Protein AF-A0A8H7W0C5-F1 (afdb_monomer)

Structure (mmCIF, N/CA/C/O backbone):
data_AF-A0A8H7W0C5-F1
#
_entry.id   AF-A0A8H7W0C5-F1
#
loop_
_atom_site.group_PDB
_atom_site.id
_atom_site.type_symbol
_atom_site.label_atom_id
_atom_site.label_alt_id
_atom_site.label_comp_id
_atom_site.label_asym_id
_atom_site.label_entity_id
_atom_site.label_seq_id
_atom_site.pdbx_PDB_ins_code
_atom_site.Cartn_x
_atom_site.Cartn_y
_atom_site.Cartn_z
_atom_site.occupancy
_atom_site.B_iso_or_equiv
_atom_site.auth_seq_id
_atom_site.auth_comp_id
_atom_site.auth_asym_id
_atom_site.auth_atom_id
_atom_site.pdbx_PDB_model_num
ATOM 1 N N . MET A 1 1 ? 18.691 0.500 -20.226 1.00 61.62 1 MET A N 1
ATOM 2 C CA . MET A 1 1 ? 17.904 1.745 -20.369 1.00 61.62 1 MET A CA 1
ATOM 3 C C . MET A 1 1 ? 17.325 1.795 -21.778 1.00 61.62 1 MET A C 1
ATOM 5 O O . MET A 1 1 ? 18.090 1.548 -22.699 1.00 61.62 1 MET A O 1
ATOM 9 N N . ILE A 1 2 ? 16.021 2.053 -21.942 1.00 72.88 2 ILE A N 1
ATOM 10 C CA . ILE A 1 2 ? 15.297 1.905 -23.223 1.00 72.88 2 ILE A CA 1
ATOM 11 C C . ILE A 1 2 ? 15.039 3.255 -23.917 1.00 72.88 2 ILE A C 1
ATOM 13 O O . ILE A 1 2 ? 14.720 4.251 -23.264 1.00 72.88 2 ILE A O 1
ATOM 17 N N . SER A 1 3 ? 15.193 3.287 -25.238 1.00 87.06 3 SER A N 1
ATOM 18 C CA . SER A 1 3 ? 14.828 4.399 -26.125 1.00 87.06 3 SER A CA 1
ATOM 19 C C . SER A 1 3 ? 13.311 4.619 -26.173 1.00 87.06 3 SER A C 1
ATOM 21 O O . SER A 1 3 ? 12.527 3.775 -25.731 1.00 87.06 3 SER A O 1
ATOM 23 N N . LYS A 1 4 ? 12.872 5.756 -26.727 1.00 88.50 4 LYS A N 1
ATOM 24 C CA . LYS A 1 4 ? 11.441 6.044 -26.924 1.00 88.50 4 LYS A CA 1
ATOM 25 C C . LYS A 1 4 ? 10.789 4.993 -27.824 1.00 88.50 4 LYS A C 1
ATOM 27 O O . LYS A 1 4 ? 9.665 4.563 -27.580 1.00 88.50 4 LYS A O 1
ATOM 32 N N . GLU A 1 5 ? 11.521 4.564 -28.840 1.00 92.62 5 GLU A N 1
ATOM 33 C CA . GLU A 1 5 ? 11.140 3.543 -29.800 1.00 92.62 5 GLU A CA 1
ATOM 34 C C . GLU A 1 5 ? 10.997 2.177 -29.115 1.00 92.62 5 GLU A C 1
ATOM 36 O O . GLU A 1 5 ? 9.976 1.510 -29.283 1.00 92.62 5 GLU A O 1
ATOM 41 N N . GLU A 1 6 ? 11.957 1.781 -28.276 1.00 86.25 6 GLU A N 1
ATOM 42 C CA . GLU A 1 6 ? 11.876 0.538 -27.494 1.00 86.25 6 GLU A CA 1
ATOM 43 C C . GLU A 1 6 ? 10.728 0.580 -26.481 1.00 86.25 6 GLU A C 1
ATOM 45 O O . GLU A 1 6 ? 9.955 -0.374 -26.390 1.00 86.25 6 GLU A O 1
ATOM 50 N N . ALA A 1 7 ? 10.553 1.705 -25.779 1.00 85.25 7 ALA A N 1
ATOM 51 C CA . ALA A 1 7 ? 9.430 1.923 -24.870 1.00 85.25 7 ALA A CA 1
ATOM 52 C C . ALA A 1 7 ? 8.082 1.818 -25.596 1.00 85.25 7 ALA A C 1
ATOM 54 O O . ALA A 1 7 ? 7.141 1.229 -25.063 1.00 85.25 7 ALA A O 1
ATOM 55 N N . SER A 1 8 ? 7.999 2.313 -26.836 1.00 90.50 8 SER A N 1
ATOM 56 C CA . SER A 1 8 ? 6.796 2.189 -27.661 1.00 90.50 8 SER A CA 1
ATOM 57 C C . SER A 1 8 ? 6.463 0.737 -27.997 1.00 90.50 8 SER A C 1
ATOM 59 O O . SER A 1 8 ? 5.306 0.333 -27.889 1.00 90.50 8 SER A O 1
ATOM 61 N N . CYS A 1 9 ? 7.464 -0.077 -28.340 1.00 84.56 9 CYS A N 1
ATOM 62 C CA . CYS A 1 9 ? 7.257 -1.492 -28.626 1.00 84.56 9 CYS A CA 1
ATOM 63 C C . CYS A 1 9 ? 6.890 -2.279 -27.363 1.00 84.56 9 CYS A C 1
ATOM 65 O O . CYS A 1 9 ? 5.979 -3.103 -27.412 1.00 84.56 9 CYS A O 1
ATOM 67 N N . ILE A 1 10 ? 7.526 -1.984 -26.225 1.00 82.75 10 ILE A N 1
ATOM 68 C CA . ILE A 1 10 ? 7.205 -2.596 -24.927 1.00 82.75 10 ILE A CA 1
ATOM 69 C C . ILE A 1 10 ? 5.757 -2.295 -24.527 1.00 82.75 10 ILE A C 1
ATOM 71 O O . ILE A 1 10 ? 5.029 -3.214 -24.151 1.00 82.75 10 ILE A O 1
ATOM 75 N N . PHE A 1 11 ? 5.317 -1.041 -24.673 1.00 79.56 11 PHE A N 1
ATOM 76 C CA . PHE A 1 11 ? 3.961 -0.607 -24.328 1.00 79.56 11 PHE A CA 1
ATOM 77 C C . PHE A 1 11 ? 2.871 -1.387 -25.084 1.00 79.56 11 PHE A C 1
ATOM 79 O O . PHE A 1 11 ? 1.861 -1.759 -24.493 1.00 79.56 11 PHE A O 1
ATOM 86 N N . TYR A 1 12 ? 3.091 -1.701 -26.365 1.00 82.94 12 TYR A N 1
ATOM 87 C CA . TYR A 1 12 ? 2.167 -2.512 -27.174 1.00 82.94 12 TYR A CA 1
ATOM 88 C C . TYR A 1 12 ? 2.502 -4.011 -27.202 1.00 82.94 12 TYR A C 1
ATOM 90 O O . TYR A 1 12 ? 1.922 -4.753 -28.000 1.00 82.94 12 TYR A O 1
ATOM 98 N N . CYS A 1 13 ? 3.443 -4.462 -26.367 1.00 82.56 13 CYS A N 1
ATOM 99 C CA . CYS A 1 13 ? 3.934 -5.842 -26.323 1.00 82.56 13 CYS A CA 1
ATOM 100 C C . CYS A 1 13 ? 4.352 -6.381 -27.706 1.00 82.56 13 CYS A C 1
ATOM 102 O O . CYS A 1 13 ? 4.032 -7.510 -28.083 1.00 82.56 13 CYS A O 1
ATOM 104 N N . LYS A 1 14 ? 5.049 -5.552 -28.489 1.00 82.69 14 LYS A N 1
ATOM 105 C CA . LYS A 1 14 ? 5.599 -5.897 -29.803 1.00 82.69 14 LYS A CA 1
ATOM 106 C C . LYS A 1 14 ? 7.102 -6.126 -29.711 1.00 82.69 14 LYS A C 1
ATOM 108 O O . LYS A 1 14 ? 7.802 -5.482 -28.938 1.00 82.69 14 LYS A O 1
ATOM 113 N N . GLU A 1 15 ? 7.600 -7.023 -30.554 1.00 89.19 15 GLU A N 1
ATOM 114 C CA . GLU A 1 15 ? 9.037 -7.199 -30.753 1.00 89.19 15 GLU A CA 1
ATOM 115 C C . GLU A 1 15 ? 9.648 -5.921 -31.345 1.00 89.19 15 GLU A C 1
ATOM 117 O O . GLU A 1 15 ? 9.042 -5.289 -32.219 1.00 89.19 15 GLU A O 1
ATOM 122 N N . PHE A 1 16 ? 10.845 -5.548 -30.889 1.00 92.94 16 PHE A N 1
ATOM 123 C CA . PHE A 1 16 ? 11.536 -4.350 -31.357 1.00 92.94 16 PHE A CA 1
ATOM 124 C C . PHE A 1 16 ? 12.051 -4.535 -32.793 1.00 92.94 16 PHE A C 1
ATOM 126 O O . PHE A 1 16 ? 13.132 -5.069 -33.032 1.00 92.94 16 PHE A O 1
ATOM 133 N N . LYS A 1 17 ? 11.228 -4.111 -33.755 1.00 96.00 17 LYS A N 1
ATOM 134 C CA . LYS A 1 17 ? 11.485 -4.121 -35.202 1.00 96.00 17 LYS A CA 1
ATOM 135 C C . LYS A 1 17 ? 11.019 -2.801 -35.798 1.00 96.00 17 LYS A C 1
ATOM 137 O O . LYS A 1 17 ? 10.022 -2.249 -35.344 1.00 96.00 17 LYS A O 1
ATOM 142 N N . GLU A 1 18 ? 11.690 -2.322 -36.839 1.00 95.06 18 GLU A N 1
ATOM 143 C CA . GLU A 1 18 ? 11.426 -1.008 -37.448 1.00 95.06 18 GLU A CA 1
ATOM 144 C C . GLU A 1 18 ? 9.953 -0.825 -37.878 1.00 95.06 18 GLU A C 1
ATOM 146 O O . GLU A 1 18 ? 9.336 0.210 -37.616 1.00 95.06 18 GLU A O 1
ATOM 151 N N . GLU A 1 19 ? 9.344 -1.875 -38.437 1.00 93.81 19 GLU A N 1
ATOM 152 C CA . GLU A 1 19 ? 7.918 -1.924 -38.798 1.00 93.81 19 GLU A CA 1
ATOM 153 C C . GLU A 1 19 ? 6.975 -1.766 -37.588 1.00 93.81 19 GLU A C 1
ATOM 155 O O . GLU A 1 19 ? 5.966 -1.050 -37.648 1.00 93.81 19 GLU A O 1
ATOM 160 N N . ASN A 1 20 ? 7.335 -2.383 -36.459 1.00 92.12 20 ASN A N 1
ATOM 161 C CA . ASN A 1 20 ? 6.578 -2.311 -35.217 1.00 92.12 20 ASN A CA 1
ATOM 162 C C . ASN A 1 20 ? 6.764 -0.951 -34.552 1.00 92.12 20 ASN A C 1
ATOM 164 O O . ASN A 1 20 ? 5.774 -0.374 -34.114 1.00 92.12 20 ASN A O 1
ATOM 168 N N . VAL A 1 21 ? 7.987 -0.412 -34.524 1.00 95.75 21 VAL A N 1
ATOM 169 C CA . VAL A 1 21 ? 8.294 0.917 -33.971 1.00 95.75 21 VAL A CA 1
ATOM 170 C C . VAL A 1 21 ? 7.444 1.977 -34.659 1.00 95.75 21 VAL A C 1
ATOM 172 O O . VAL A 1 21 ? 6.770 2.753 -33.986 1.00 95.75 21 VAL A O 1
ATOM 175 N N . LYS A 1 22 ? 7.397 1.974 -35.997 1.00 96.31 22 LYS A N 1
ATOM 176 C CA . LYS A 1 22 ? 6.601 2.940 -36.763 1.00 96.31 22 LYS A CA 1
ATOM 177 C C . LYS A 1 22 ? 5.117 2.882 -36.391 1.00 96.31 22 LYS A C 1
ATOM 179 O O . LYS A 1 22 ? 4.512 3.920 -36.132 1.00 96.31 22 LYS A O 1
ATOM 184 N N . THR A 1 23 ? 4.558 1.675 -36.314 1.00 95.44 23 THR A N 1
ATOM 185 C CA . THR A 1 23 ? 3.150 1.453 -35.947 1.00 95.44 23 THR A CA 1
ATOM 186 C C . THR A 1 23 ? 2.871 1.867 -34.497 1.00 95.44 23 THR A C 1
ATOM 188 O O . THR A 1 23 ? 1.909 2.582 -34.225 1.00 95.44 23 THR A O 1
ATOM 191 N N . CYS A 1 24 ? 3.733 1.468 -33.559 1.00 91.81 24 CYS A N 1
ATOM 192 C CA . CYS A 1 24 ? 3.607 1.787 -32.137 1.00 91.81 24 CYS A CA 1
ATOM 193 C C . CYS A 1 24 ? 3.662 3.303 -31.907 1.00 91.81 24 CYS A C 1
ATOM 195 O O . CYS A 1 24 ? 2.793 3.861 -31.238 1.00 91.81 24 CYS A O 1
ATOM 197 N N . MET A 1 25 ? 4.631 3.982 -32.521 1.00 94.38 25 MET A N 1
ATOM 198 C CA . MET A 1 25 ? 4.817 5.429 -32.408 1.00 94.38 25 MET A CA 1
ATOM 199 C C . MET A 1 25 ? 3.654 6.225 -33.007 1.00 94.38 25 MET A C 1
ATOM 201 O O . MET A 1 25 ? 3.233 7.215 -32.410 1.00 94.38 25 MET A O 1
ATOM 205 N N . GLN A 1 26 ? 3.091 5.784 -34.137 1.00 94.25 26 GLN A N 1
ATOM 206 C CA . GLN A 1 26 ? 1.875 6.384 -34.700 1.00 94.25 26 GLN A CA 1
ATOM 207 C C . GLN A 1 26 ? 0.685 6.254 -33.742 1.00 94.25 26 GLN A C 1
ATOM 209 O O . GLN A 1 26 ? -0.022 7.231 -33.508 1.00 94.25 26 GLN A O 1
ATOM 214 N N . ASN A 1 27 ? 0.497 5.085 -33.126 1.00 88.31 27 ASN A N 1
ATOM 215 C CA . ASN A 1 27 ? -0.597 4.872 -32.177 1.00 88.31 27 ASN A CA 1
ATOM 216 C C . ASN A 1 27 ? -0.460 5.740 -30.914 1.00 88.31 27 ASN A C 1
ATOM 218 O O . ASN A 1 27 ? -1.462 6.231 -30.398 1.00 88.31 27 ASN A O 1
ATOM 222 N N . ILE A 1 28 ? 0.768 5.970 -30.437 1.00 89.75 28 ILE A N 1
ATOM 223 C CA . ILE A 1 28 ? 1.037 6.897 -29.323 1.00 89.75 28 ILE A CA 1
ATOM 224 C C . ILE A 1 28 ? 0.714 8.338 -29.717 1.00 89.75 28 ILE A C 1
ATOM 226 O O . ILE A 1 28 ? 0.066 9.040 -28.954 1.00 89.75 28 ILE A O 1
ATOM 230 N N . GLN A 1 29 ? 1.095 8.779 -30.919 1.00 88.19 29 GLN A N 1
ATOM 231 C CA . GLN A 1 29 ? 0.761 10.128 -31.400 1.00 88.19 29 GLN A CA 1
ATOM 232 C C . GLN A 1 29 ? -0.751 10.360 -31.530 1.00 88.19 29 GLN A C 1
ATOM 234 O O . GLN A 1 29 ? -1.218 11.475 -31.316 1.00 88.19 29 GLN A O 1
ATOM 239 N N . LEU A 1 30 ? -1.512 9.315 -31.869 1.00 90.56 30 LEU A N 1
ATOM 240 C CA . LEU A 1 30 ? -2.976 9.353 -31.940 1.00 90.56 30 LEU A CA 1
ATOM 241 C C . LEU A 1 30 ? -3.657 9.275 -30.563 1.00 90.56 30 LEU A C 1
ATOM 243 O O . LEU A 1 30 ? -4.868 9.470 -30.480 1.00 90.56 30 LEU A O 1
ATOM 247 N N . SER A 1 31 ? -2.897 9.010 -29.499 1.00 80.19 31 SER A N 1
ATOM 248 C CA . SER A 1 31 ? -3.393 8.841 -28.132 1.00 80.19 31 SER A CA 1
ATOM 249 C C . SER A 1 31 ? -2.807 9.936 -27.231 1.00 80.19 31 SER A C 1
ATOM 251 O O . SER A 1 31 ? -1.844 9.675 -26.512 1.00 80.19 31 SER A O 1
ATOM 253 N N . PRO A 1 32 ? -3.356 11.168 -27.248 1.00 79.31 32 PRO A N 1
ATOM 254 C CA . PRO A 1 32 ? -2.785 12.310 -26.522 1.00 79.31 32 PRO A CA 1
ATOM 255 C C . PRO A 1 32 ? -2.746 12.121 -24.997 1.00 79.31 32 PRO A C 1
ATOM 257 O O . PRO A 1 32 ? -1.999 12.819 -24.318 1.00 79.31 32 PRO A O 1
ATOM 260 N N . ASP A 1 33 ? -3.513 11.163 -24.473 1.00 78.00 33 ASP A N 1
ATOM 261 C CA . ASP A 1 33 ? -3.561 10.814 -23.050 1.00 78.00 33 ASP A CA 1
ATOM 262 C C . ASP A 1 33 ? -2.471 9.803 -22.635 1.00 78.00 33 ASP A C 1
ATOM 264 O O . ASP A 1 33 ? -2.358 9.457 -21.458 1.00 78.00 33 ASP A O 1
ATOM 268 N N . VAL A 1 34 ? -1.677 9.297 -23.587 1.00 60.91 34 VAL A N 1
ATOM 269 C CA . VAL A 1 34 ? -0.599 8.328 -23.346 1.00 60.91 34 VAL A CA 1
ATOM 270 C C . VAL A 1 34 ? 0.746 9.048 -23.368 1.00 60.91 34 VAL A C 1
ATOM 272 O O . VAL A 1 34 ? 1.244 9.421 -24.429 1.00 60.91 34 VAL A O 1
ATOM 275 N N . ASP A 1 35 ? 1.368 9.185 -22.197 1.00 77.31 35 ASP A N 1
ATOM 276 C CA . ASP A 1 35 ? 2.758 9.628 -22.076 1.00 77.31 35 ASP A CA 1
ATOM 277 C C . ASP A 1 35 ? 3.664 8.422 -21.806 1.00 77.31 35 ASP A C 1
ATOM 279 O O . ASP A 1 35 ? 3.436 7.641 -20.877 1.00 77.31 35 ASP A O 1
ATOM 283 N N . LEU A 1 36 ? 4.682 8.238 -22.646 1.00 76.69 36 LEU A N 1
ATOM 284 C CA . LEU A 1 36 ? 5.667 7.182 -22.449 1.00 76.69 36 LEU A CA 1
ATOM 285 C C . LEU A 1 36 ? 6.810 7.711 -21.590 1.00 76.69 36 LEU A C 1
ATOM 287 O O . LEU A 1 36 ? 7.474 8.677 -21.955 1.00 76.69 36 LEU A O 1
ATOM 291 N N . CYS A 1 37 ? 7.126 7.015 -20.503 1.00 59.41 37 CYS A N 1
ATOM 292 C CA . CYS A 1 37 ? 8.334 7.291 -19.737 1.00 59.41 37 CYS A CA 1
ATOM 293 C C . CYS A 1 37 ? 9.561 6.684 -20.441 1.00 59.41 37 CYS A C 1
ATOM 295 O O . CYS A 1 37 ? 9.816 5.485 -20.360 1.00 59.41 37 CYS A O 1
ATOM 297 N N . TYR A 1 38 ? 10.333 7.529 -21.120 1.00 74.56 38 TYR A N 1
ATOM 298 C CA . TYR A 1 38 ? 11.674 7.255 -21.653 1.00 74.56 38 TYR A CA 1
ATOM 299 C C . TYR A 1 38 ? 12.607 8.378 -21.171 1.00 74.56 38 TYR A C 1
ATOM 301 O O . TYR A 1 38 ? 12.146 9.497 -20.936 1.00 74.56 38 TYR A O 1
ATOM 309 N N . LYS A 1 39 ? 13.911 8.130 -20.960 1.00 65.62 39 LYS A N 1
ATOM 310 C CA . LYS A 1 39 ? 14.777 9.196 -20.412 1.00 65.62 39 LYS A CA 1
ATOM 311 C C . LYS A 1 39 ? 14.937 10.343 -21.418 1.00 65.62 39 LYS A C 1
ATOM 313 O O . LYS A 1 39 ? 15.497 10.161 -22.494 1.00 65.62 39 LYS A O 1
ATOM 318 N N . LEU A 1 40 ? 14.532 11.546 -21.011 1.00 46.88 40 LEU A N 1
ATOM 319 C CA . LEU A 1 40 ? 15.067 12.812 -21.512 1.00 46.88 40 LEU A CA 1
ATOM 320 C C . LEU A 1 40 ? 16.192 13.233 -20.560 1.00 46.88 40 LEU A C 1
ATOM 322 O O . LEU A 1 40 ? 15.964 13.402 -19.364 1.00 46.88 40 LEU A O 1
ATOM 326 N N . TYR A 1 41 ? 17.414 13.342 -21.079 1.00 37.19 41 TYR A N 1
ATOM 327 C CA . TYR A 1 41 ? 18.612 13.671 -20.301 1.00 37.19 41 TYR A CA 1
ATOM 328 C C . TYR A 1 41 ? 18.413 14.903 -19.396 1.00 37.19 41 TYR A C 1
ATOM 330 O O . TYR A 1 41 ? 18.046 15.977 -19.874 1.00 37.19 41 TYR A O 1
ATOM 338 N N . LYS A 1 42 ? 18.765 14.780 -18.107 1.00 36.25 42 LYS A N 1
ATOM 339 C CA . LYS A 1 42 ? 19.100 15.917 -17.234 1.00 36.25 42 LYS A CA 1
ATOM 340 C C . LYS A 1 42 ? 20.475 15.710 -16.577 1.00 36.25 42 LYS A C 1
ATOM 342 O O . LYS A 1 42 ? 20.730 14.671 -15.986 1.00 36.25 42 LYS A O 1
ATOM 347 N N . SER A 1 43 ? 21.318 16.729 -16.788 1.00 41.50 43 SER A N 1
ATOM 348 C CA . SER A 1 43 ? 22.645 17.088 -16.242 1.00 41.50 43 SER A CA 1
ATOM 349 C C . SER A 1 43 ? 23.674 15.989 -15.917 1.00 41.50 43 SER A C 1
ATOM 351 O O . SER A 1 43 ? 23.573 15.260 -14.935 1.00 41.50 43 SER A O 1
ATOM 353 N N . LYS A 1 44 ? 24.757 16.028 -16.703 1.00 42.81 44 LYS A N 1
ATOM 354 C CA . LYS A 1 44 ? 25.999 15.237 -16.673 1.00 42.81 44 LYS A CA 1
ATOM 355 C C . LYS A 1 44 ? 26.705 15.141 -15.301 1.00 42.81 44 LYS A C 1
ATOM 357 O O . LYS A 1 44 ? 27.341 14.131 -15.032 1.00 42.81 44 LYS A O 1
ATOM 362 N N . GLU A 1 45 ? 26.537 16.127 -14.419 1.00 43.19 45 GLU A N 1
ATOM 363 C CA . GLU A 1 45 ? 27.196 16.187 -13.097 1.00 43.19 45 GLU A CA 1
ATOM 364 C C . GLU A 1 45 ? 26.749 15.099 -12.109 1.00 43.19 45 GLU A C 1
ATOM 366 O O . GLU A 1 45 ? 27.565 14.601 -11.339 1.00 43.19 45 GLU A O 1
ATOM 371 N N . VAL A 1 46 ? 25.474 14.694 -12.135 1.00 45.44 46 VAL A N 1
ATOM 372 C CA . VAL A 1 46 ? 24.966 13.644 -11.229 1.00 45.44 46 VAL A CA 1
ATOM 373 C C . VAL A 1 46 ? 25.435 12.257 -11.687 1.00 45.44 46 VAL A C 1
ATOM 375 O O . VAL A 1 46 ? 25.662 11.372 -10.867 1.00 45.44 46 VAL A O 1
ATOM 378 N N . LEU A 1 47 ? 25.630 12.078 -12.999 1.00 44.66 47 LEU A N 1
ATOM 379 C CA . LEU A 1 47 ? 26.096 10.822 -13.587 1.00 44.66 47 LEU A CA 1
ATOM 380 C C . LEU A 1 47 ? 27.572 10.562 -13.271 1.00 44.66 47 LEU A C 1
ATOM 382 O O . LEU A 1 47 ? 27.910 9.444 -12.900 1.00 44.66 47 LEU A O 1
ATOM 386 N N . GLU A 1 48 ? 28.430 11.584 -13.334 1.00 49.97 48 GLU A N 1
ATOM 387 C CA . GLU A 1 48 ? 29.864 11.428 -13.046 1.00 49.97 48 GLU A CA 1
ATOM 388 C C . GLU A 1 48 ? 30.130 11.054 -11.574 1.00 49.97 48 GLU A C 1
ATOM 390 O O . GLU A 1 48 ? 30.993 10.223 -11.305 1.00 49.97 48 GLU A O 1
ATOM 395 N N . GLN A 1 49 ? 29.348 11.569 -10.616 1.00 51.47 49 GLN A N 1
ATOM 396 C CA . GLN A 1 49 ? 29.516 11.227 -9.192 1.00 51.47 49 GLN A CA 1
ATOM 397 C C . GLN A 1 49 ? 29.084 9.793 -8.858 1.00 51.47 49 GLN A C 1
ATOM 399 O O . GLN A 1 49 ? 29.717 9.127 -8.040 1.00 51.47 49 GLN A O 1
ATOM 404 N N . VAL A 1 50 ? 28.022 9.304 -9.499 1.00 47.25 50 VAL A N 1
ATOM 405 C CA . VAL A 1 50 ? 27.526 7.935 -9.294 1.00 47.25 50 VAL A CA 1
ATOM 406 C C . VAL A 1 50 ? 28.420 6.921 -10.013 1.00 47.25 50 VAL A C 1
ATOM 408 O O . VAL A 1 50 ? 28.675 5.845 -9.483 1.00 47.25 50 VAL A O 1
ATOM 411 N N . GLN A 1 51 ? 28.961 7.273 -11.181 1.00 48.81 51 GLN A N 1
ATOM 412 C CA . GLN A 1 51 ? 29.824 6.392 -11.969 1.00 48.81 51 GLN A CA 1
ATOM 413 C C . GLN A 1 51 ? 31.162 6.099 -11.267 1.00 48.81 51 GLN A C 1
ATOM 415 O O . GLN A 1 51 ? 31.614 4.957 -11.283 1.00 48.81 51 GLN A O 1
ATOM 420 N N . VAL A 1 52 ? 31.718 7.078 -10.541 1.00 58.47 52 VAL A N 1
ATOM 421 C CA . VAL A 1 52 ? 32.900 6.882 -9.678 1.00 58.47 52 VAL A CA 1
ATOM 422 C C . VAL A 1 52 ? 32.617 5.889 -8.541 1.00 58.47 52 VAL A C 1
ATOM 424 O O . VAL A 1 52 ? 33.415 4.988 -8.299 1.00 58.47 52 VAL A O 1
ATOM 427 N N . GLN A 1 53 ? 31.455 5.982 -7.886 1.00 52.22 53 GLN A N 1
ATOM 428 C CA . GLN A 1 53 ? 31.082 5.063 -6.796 1.00 52.22 53 GLN A CA 1
ATOM 429 C C . GLN A 1 53 ? 30.823 3.628 -7.290 1.00 52.22 53 GLN A C 1
ATOM 431 O O . GLN A 1 53 ? 31.039 2.663 -6.556 1.00 52.22 53 GLN A O 1
ATOM 436 N N . VAL A 1 54 ? 30.375 3.475 -8.540 1.00 48.00 54 VAL A N 1
ATOM 437 C CA . VAL A 1 54 ? 30.136 2.170 -9.173 1.00 48.00 54 VAL A CA 1
ATOM 438 C C . VAL A 1 54 ? 31.451 1.495 -9.579 1.00 48.00 54 VAL A C 1
ATOM 440 O O . VAL A 1 54 ? 31.609 0.298 -9.344 1.00 48.00 54 VAL A O 1
ATOM 443 N N . GLU A 1 55 ? 32.423 2.233 -10.122 1.00 51.53 55 GLU A N 1
ATOM 444 C CA . GLU A 1 55 ? 33.744 1.682 -10.478 1.00 51.53 55 GLU A CA 1
ATOM 445 C C . GLU A 1 55 ? 34.540 1.206 -9.249 1.00 51.53 55 GLU A C 1
ATOM 447 O O . GLU A 1 55 ? 35.256 0.202 -9.318 1.00 51.53 55 GLU A O 1
ATOM 452 N N . GLU A 1 56 ? 34.371 1.862 -8.098 1.00 55.66 56 GLU A N 1
ATOM 453 C CA . GLU A 1 56 ? 34.948 1.418 -6.822 1.00 55.66 56 GLU A CA 1
ATOM 454 C C . GLU A 1 56 ? 34.313 0.111 -6.312 1.00 55.66 56 GLU A C 1
ATOM 456 O O . GLU A 1 56 ? 35.018 -0.758 -5.796 1.00 55.66 56 GLU A O 1
ATOM 461 N N . ALA A 1 57 ? 33.001 -0.071 -6.502 1.00 47.59 57 ALA A N 1
ATOM 462 C CA . ALA A 1 57 ? 32.285 -1.279 -6.089 1.00 47.59 57 ALA A CA 1
ATOM 463 C C . ALA A 1 57 ? 32.563 -2.487 -7.005 1.00 47.59 57 ALA A C 1
ATOM 465 O O . ALA A 1 57 ? 32.639 -3.617 -6.528 1.00 47.59 57 ALA A O 1
ATOM 466 N N . VAL A 1 58 ? 32.761 -2.263 -8.309 1.00 49.88 58 VAL A N 1
ATOM 467 C CA . VAL A 1 58 ? 33.031 -3.325 -9.301 1.00 49.88 58 VAL A CA 1
ATOM 468 C C . VAL A 1 58 ? 34.438 -3.924 -9.156 1.00 49.88 58 VAL A C 1
ATOM 470 O O . VAL A 1 58 ? 34.641 -5.092 -9.481 1.00 49.88 58 VAL A O 1
ATOM 473 N N . ASN A 1 59 ? 35.402 -3.173 -8.615 1.00 56.19 59 ASN A N 1
ATOM 474 C CA . ASN A 1 59 ? 36.762 -3.666 -8.352 1.00 56.19 59 ASN A CA 1
ATOM 475 C C . ASN A 1 59 ? 36.893 -4.477 -7.042 1.00 56.19 59 ASN A C 1
ATOM 477 O O . ASN A 1 59 ? 37.977 -4.966 -6.718 1.00 56.19 59 ASN A O 1
ATOM 481 N N . SER A 1 60 ? 35.803 -4.641 -6.288 1.00 49.03 60 SER A N 1
ATOM 482 C CA . SER A 1 60 ? 35.704 -5.519 -5.119 1.00 49.03 60 SER A CA 1
ATOM 483 C C . SER A 1 60 ? 35.135 -6.869 -5.564 1.00 49.03 60 SER A C 1
ATOM 485 O O . SER A 1 60 ? 34.009 -6.954 -6.041 1.00 49.03 60 SER A O 1
ATOM 487 N N . ASP A 1 61 ? 35.920 -7.939 -5.419 1.00 47.09 61 ASP A N 1
ATOM 488 C CA . ASP A 1 61 ? 35.643 -9.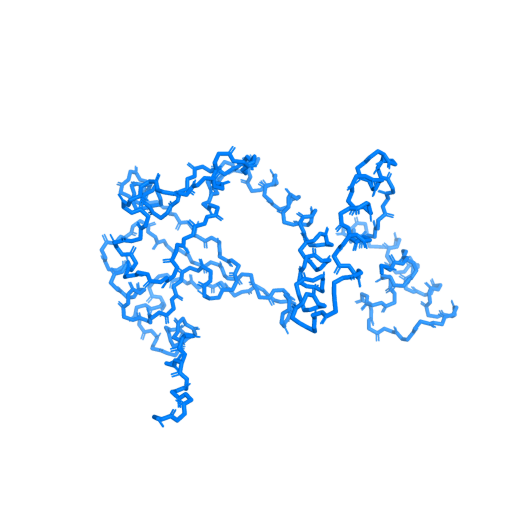297 -5.916 1.00 47.09 61 ASP A CA 1
ATOM 489 C C . ASP A 1 61 ? 34.537 -10.021 -5.100 1.00 47.09 61 ASP A C 1
ATOM 491 O O . ASP A 1 61 ? 34.726 -11.092 -4.515 1.00 47.09 61 ASP A O 1
ATOM 495 N N . LYS A 1 62 ? 33.359 -9.397 -4.982 1.00 43.06 62 LYS A N 1
ATOM 496 C CA . LYS A 1 62 ? 32.231 -9.857 -4.168 1.00 43.06 62 LYS A CA 1
ATOM 497 C C . LYS A 1 62 ? 30.969 -9.952 -5.011 1.00 43.06 62 LYS A C 1
ATOM 499 O O . LYS A 1 62 ? 30.305 -8.981 -5.344 1.00 43.06 62 LYS A O 1
ATOM 504 N N . LYS A 1 63 ? 30.565 -11.189 -5.278 1.00 40.19 63 LYS A N 1
ATOM 505 C CA . LYS A 1 63 ? 29.340 -11.551 -6.010 1.00 40.19 63 LYS A CA 1
ATOM 506 C C . LYS A 1 63 ? 28.036 -11.034 -5.363 1.00 40.19 63 LYS A C 1
ATOM 508 O O . LYS A 1 63 ? 27.007 -11.002 -6.031 1.00 40.19 63 LYS A O 1
ATOM 513 N N . GLU A 1 64 ? 28.070 -10.646 -4.083 1.00 36.25 64 GLU A N 1
ATOM 514 C CA . GLU A 1 64 ? 26.965 -9.968 -3.380 1.00 36.25 64 GLU A CA 1
ATOM 515 C C . GLU A 1 64 ? 26.796 -8.500 -3.818 1.00 36.25 64 GLU A C 1
ATOM 517 O O . GLU A 1 64 ? 25.666 -8.008 -3.845 1.00 36.25 64 GLU A O 1
ATOM 522 N N . ASP A 1 65 ? 27.870 -7.841 -4.266 1.00 34.41 65 ASP A N 1
ATOM 523 C CA . ASP A 1 65 ? 27.842 -6.443 -4.711 1.00 34.41 65 ASP A CA 1
ATOM 524 C C . ASP A 1 65 ? 27.135 -6.310 -6.077 1.00 34.41 65 ASP A C 1
ATOM 526 O O . ASP A 1 65 ? 26.424 -5.338 -6.318 1.00 34.41 65 ASP A O 1
ATOM 530 N N . LEU A 1 66 ? 27.180 -7.346 -6.929 1.00 29.30 66 LEU A N 1
ATOM 531 C CA . LEU A 1 66 ? 26.481 -7.371 -8.226 1.00 29.30 66 LEU A CA 1
ATOM 532 C C . LEU A 1 66 ? 24.940 -7.348 -8.094 1.00 29.30 66 LEU A C 1
ATOM 534 O O . LEU A 1 66 ? 24.242 -6.782 -8.935 1.00 29.30 66 LEU A O 1
ATOM 538 N N . ILE A 1 67 ? 24.395 -7.959 -7.034 1.00 29.61 67 ILE A N 1
ATOM 539 C CA . ILE A 1 67 ? 22.949 -7.943 -6.739 1.00 29.61 67 ILE A CA 1
ATOM 540 C C . ILE A 1 67 ? 22.542 -6.567 -6.195 1.00 29.61 67 ILE A C 1
ATOM 542 O O . ILE A 1 67 ? 21.476 -6.059 -6.539 1.00 29.61 67 ILE A O 1
ATOM 546 N N . LEU A 1 68 ? 23.403 -5.942 -5.388 1.00 28.11 68 LEU A N 1
ATOM 547 C CA . LEU A 1 68 ? 23.213 -4.581 -4.884 1.00 28.11 68 LEU A CA 1
ATOM 548 C C . LEU A 1 68 ? 23.215 -3.543 -6.015 1.00 28.11 68 LEU A C 1
ATOM 550 O O . LEU A 1 68 ? 22.365 -2.657 -6.002 1.00 28.11 68 LEU A O 1
ATOM 554 N N . VAL A 1 69 ? 24.087 -3.699 -7.018 1.00 28.55 69 VAL A N 1
ATOM 555 C CA . VAL A 1 69 ? 24.131 -2.845 -8.219 1.00 28.55 69 VAL A CA 1
ATOM 556 C C . VAL A 1 69 ? 22.847 -2.980 -9.042 1.00 28.55 69 VAL A C 1
ATOM 558 O O . VAL A 1 69 ? 22.233 -1.973 -9.367 1.00 28.55 69 VAL A O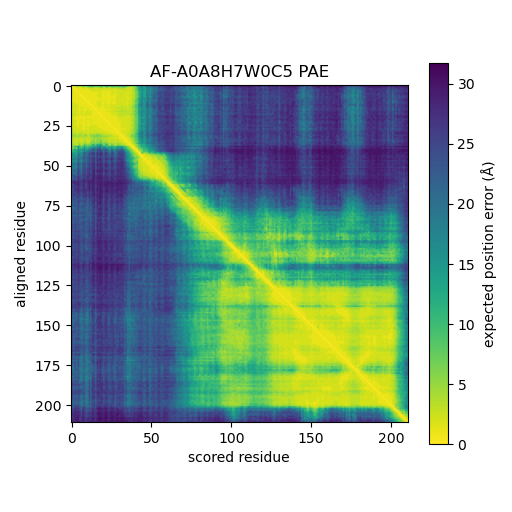 1
ATOM 561 N N . SER A 1 70 ? 22.349 -4.200 -9.276 1.00 30.67 70 SER A N 1
ATOM 562 C CA . SER A 1 70 ? 21.083 -4.415 -10.000 1.00 30.67 70 SER A CA 1
ATOM 563 C C . SER A 1 70 ? 19.857 -3.847 -9.266 1.00 30.67 70 SER A C 1
ATOM 565 O O . SER A 1 70 ? 18.941 -3.311 -9.892 1.00 30.67 70 SER A O 1
ATOM 567 N N . VAL A 1 71 ? 19.822 -3.935 -7.932 1.00 30.69 71 VAL A N 1
ATOM 568 C CA . VAL A 1 71 ? 18.756 -3.321 -7.125 1.00 30.69 71 VAL A CA 1
ATOM 569 C C . VAL A 1 71 ? 18.883 -1.797 -7.132 1.00 30.69 71 VAL A C 1
ATOM 571 O O . VAL A 1 71 ? 17.871 -1.119 -7.274 1.00 30.69 71 VAL A O 1
ATOM 574 N N . ALA A 1 72 ? 20.098 -1.251 -7.036 1.00 28.84 72 ALA A N 1
ATOM 575 C CA . ALA A 1 72 ? 20.345 0.187 -7.097 1.00 28.84 72 ALA A CA 1
ATOM 576 C C . ALA A 1 72 ? 19.998 0.780 -8.474 1.00 28.84 72 ALA A C 1
ATOM 578 O O . ALA A 1 72 ? 19.357 1.823 -8.532 1.00 28.84 72 ALA A O 1
ATOM 579 N N . GLU A 1 73 ? 20.327 0.101 -9.573 1.00 34.16 73 GLU A N 1
ATOM 580 C CA . GLU A 1 73 ? 19.963 0.507 -10.937 1.00 34.16 73 GLU A CA 1
ATOM 581 C C . GLU A 1 73 ? 18.444 0.477 -11.163 1.00 34.16 73 GLU A C 1
ATOM 583 O O . GLU A 1 73 ? 17.886 1.431 -11.705 1.00 34.16 73 GLU A O 1
ATOM 588 N N . ASN A 1 74 ? 17.746 -0.554 -10.669 1.00 39.00 74 ASN A N 1
ATOM 589 C CA . ASN A 1 74 ? 16.279 -0.616 -10.711 1.00 39.00 74 ASN A CA 1
ATOM 590 C C . ASN A 1 74 ? 15.625 0.464 -9.839 1.00 39.00 74 ASN A C 1
ATOM 592 O O . ASN A 1 74 ? 14.602 1.037 -10.212 1.00 39.00 74 ASN A O 1
ATOM 596 N N . VAL A 1 75 ? 16.218 0.771 -8.684 1.00 37.91 75 VAL A N 1
ATOM 597 C CA . VAL A 1 75 ? 15.791 1.889 -7.841 1.00 37.91 75 VAL A CA 1
ATOM 598 C C . VAL A 1 75 ? 16.003 3.205 -8.595 1.00 37.91 75 VAL A C 1
ATOM 600 O O . VAL A 1 75 ? 15.073 3.993 -8.669 1.00 37.91 75 VAL A O 1
ATOM 603 N N . LEU A 1 76 ? 17.142 3.428 -9.252 1.00 38.31 76 LEU A N 1
ATOM 604 C CA . LEU A 1 76 ? 17.418 4.651 -10.020 1.00 38.31 76 LEU A CA 1
ATOM 605 C C . LEU A 1 76 ? 16.531 4.825 -11.263 1.00 38.31 76 LEU A C 1
ATOM 607 O O . LEU A 1 76 ? 16.204 5.958 -11.615 1.00 38.31 76 LEU A O 1
ATOM 611 N N . ASP A 1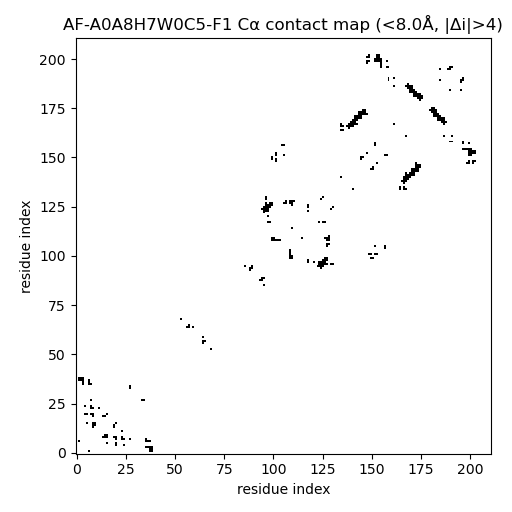 77 ? 16.119 3.740 -11.920 1.00 43.31 77 ASP A N 1
ATOM 612 C CA . ASP A 1 77 ? 15.218 3.806 -13.077 1.00 43.31 77 ASP A CA 1
ATOM 613 C C . ASP A 1 77 ? 13.743 3.998 -12.676 1.00 43.31 77 ASP A C 1
ATOM 615 O O . ASP A 1 77 ? 12.959 4.535 -13.462 1.00 43.31 77 ASP A O 1
ATOM 619 N N . VAL A 1 78 ? 13.354 3.632 -11.448 1.00 48.34 78 VAL A N 1
ATOM 620 C CA . VAL A 1 78 ? 11.961 3.753 -10.980 1.00 48.34 78 VAL A CA 1
ATOM 621 C C . VAL A 1 78 ? 11.736 4.898 -9.994 1.00 48.34 78 VAL A C 1
ATOM 623 O O . VAL A 1 78 ? 10.625 5.428 -9.925 1.00 48.34 78 VAL A O 1
ATOM 626 N N . LEU A 1 79 ? 12.782 5.368 -9.313 1.00 47.44 79 LEU A N 1
ATOM 627 C CA . LEU A 1 79 ? 12.733 6.549 -8.454 1.00 47.44 79 LEU A CA 1
ATOM 628 C C . LEU A 1 79 ? 12.134 7.767 -9.168 1.00 47.44 79 LEU A C 1
ATOM 630 O O . LEU A 1 79 ? 11.246 8.357 -8.578 1.00 47.44 79 LEU A O 1
ATOM 634 N N . PRO A 1 80 ? 12.450 8.102 -10.436 1.00 52.38 80 PRO A N 1
ATOM 635 C CA . PRO A 1 80 ? 11.810 9.230 -11.123 1.00 52.38 80 PRO A CA 1
ATOM 636 C C . PRO A 1 80 ? 10.293 9.065 -11.332 1.00 52.38 80 PRO A C 1
ATOM 638 O O . PRO A 1 80 ? 9.541 10.044 -11.296 1.00 52.38 80 PRO A O 1
ATOM 641 N N . ASN A 1 81 ? 9.819 7.829 -11.529 1.00 53.88 81 ASN A N 1
ATOM 642 C CA . ASN A 1 81 ? 8.390 7.519 -11.650 1.00 53.88 81 ASN A CA 1
ATOM 643 C C . ASN A 1 81 ? 7.698 7.583 -10.288 1.00 53.88 81 ASN A C 1
ATOM 645 O O . ASN A 1 81 ? 6.576 8.084 -10.179 1.00 53.88 81 ASN A O 1
ATOM 649 N N . HIS A 1 82 ? 8.375 7.098 -9.247 1.00 55.28 82 HIS A N 1
ATOM 650 C CA . HIS A 1 82 ? 7.932 7.251 -7.871 1.00 55.28 82 HIS A CA 1
ATOM 651 C C . HIS A 1 82 ? 7.926 8.722 -7.472 1.00 55.28 82 HIS A C 1
ATOM 653 O O . HIS A 1 82 ? 6.931 9.146 -6.914 1.00 55.28 82 HIS A O 1
ATOM 659 N N . ASP A 1 83 ? 8.930 9.514 -7.841 1.00 55.94 83 ASP A N 1
ATOM 660 C CA . ASP A 1 83 ? 9.049 10.949 -7.575 1.00 55.94 83 ASP A CA 1
ATOM 661 C C . ASP A 1 83 ? 7.959 11.738 -8.286 1.00 55.94 83 ASP A C 1
ATOM 663 O O . ASP A 1 83 ? 7.340 12.605 -7.677 1.00 55.94 83 ASP A O 1
ATOM 667 N N . SER A 1 84 ? 7.658 11.404 -9.543 1.00 56.38 84 SER A N 1
ATOM 668 C CA . SER A 1 84 ? 6.558 12.018 -10.294 1.00 56.38 84 SER A CA 1
ATOM 669 C C . SER A 1 84 ? 5.201 11.687 -9.669 1.00 56.38 84 SER A C 1
ATOM 671 O O . SER A 1 84 ? 4.378 12.584 -9.471 1.00 56.38 84 SER A O 1
ATOM 673 N N . LYS A 1 85 ? 4.978 10.425 -9.269 1.00 59.25 85 LYS A N 1
ATOM 674 C CA . LYS A 1 85 ? 3.781 10.018 -8.515 1.00 59.25 85 LYS A CA 1
ATOM 675 C C . LYS A 1 85 ? 3.735 10.659 -7.133 1.00 59.25 85 LYS A C 1
ATOM 677 O O . LYS A 1 85 ? 2.674 11.117 -6.738 1.00 59.25 85 LYS A O 1
ATOM 682 N N . ILE A 1 86 ? 4.851 10.746 -6.420 1.00 55.91 86 ILE A N 1
ATOM 683 C CA . ILE A 1 86 ? 5.012 11.400 -5.116 1.00 55.91 86 ILE A CA 1
ATOM 684 C C . ILE A 1 86 ? 4.680 12.886 -5.249 1.00 55.91 86 ILE A C 1
ATOM 686 O O . ILE A 1 86 ? 3.900 13.405 -4.456 1.00 55.91 86 ILE A O 1
ATOM 690 N N . HIS A 1 87 ? 5.186 13.562 -6.277 1.00 60.38 87 HIS A N 1
ATOM 691 C CA . HIS A 1 87 ? 4.895 14.964 -6.560 1.00 60.38 87 HIS A CA 1
ATOM 692 C C . HIS A 1 87 ? 3.426 15.186 -6.925 1.00 60.38 87 HIS A C 1
ATOM 694 O O . HIS A 1 87 ? 2.815 16.123 -6.414 1.00 60.38 87 HIS A O 1
ATOM 700 N N . ALA A 1 88 ? 2.833 14.331 -7.761 1.00 56.84 88 ALA A N 1
ATOM 701 C CA . ALA A 1 88 ? 1.401 14.384 -8.060 1.00 56.84 88 ALA A CA 1
ATOM 702 C C . ALA A 1 88 ? 0.558 14.153 -6.791 1.00 56.84 88 ALA A C 1
ATOM 704 O O . ALA A 1 88 ? -0.301 14.959 -6.451 1.00 56.84 88 ALA A O 1
ATOM 705 N N . THR A 1 89 ? 0.908 13.130 -6.013 1.00 53.12 89 THR A N 1
ATOM 706 C CA . THR A 1 89 ? 0.283 12.778 -4.729 1.00 53.12 89 THR A CA 1
ATOM 707 C C . THR A 1 89 ? 0.394 13.937 -3.725 1.00 53.12 89 THR A C 1
ATOM 709 O O . THR A 1 89 ? -0.557 14.244 -3.010 1.00 53.12 89 THR A O 1
ATOM 712 N N . LYS A 1 90 ? 1.512 14.672 -3.709 1.00 57.88 90 LYS A N 1
ATOM 713 C CA . LYS A 1 90 ? 1.663 15.896 -2.907 1.00 57.88 90 LYS A CA 1
ATOM 714 C C . LYS A 1 90 ? 0.790 17.052 -3.384 1.00 57.88 90 LYS A C 1
ATOM 716 O O . LYS A 1 90 ? 0.248 17.758 -2.537 1.00 57.88 90 LYS A O 1
ATOM 721 N N . LYS A 1 91 ? 0.649 17.264 -4.700 1.00 62.91 91 LYS A N 1
ATOM 722 C CA . LYS A 1 91 ? -0.249 18.300 -5.252 1.00 62.91 91 LYS A CA 1
ATOM 723 C C . LYS A 1 91 ? -1.695 18.076 -4.812 1.00 62.91 91 LYS A C 1
ATOM 725 O O . LYS A 1 91 ? -2.395 19.041 -4.522 1.00 62.91 91 LYS A O 1
ATOM 730 N N . ASP A 1 92 ? -2.073 16.818 -4.624 1.00 53.34 92 ASP A N 1
ATOM 731 C CA . ASP A 1 92 ? -3.381 16.417 -4.106 1.00 53.34 92 ASP A CA 1
ATOM 732 C C . ASP A 1 92 ? -3.447 16.390 -2.561 1.00 53.34 92 ASP A C 1
ATOM 734 O O . ASP A 1 92 ? -4.397 15.876 -1.971 1.00 53.34 92 ASP A O 1
ATOM 738 N N . SER A 1 93 ? -2.455 16.978 -1.878 1.00 62.03 93 SER A N 1
ATOM 739 C CA . SER A 1 93 ? -2.363 17.114 -0.414 1.00 62.03 93 SER A CA 1
ATOM 740 C C . SER A 1 93 ? -2.238 15.802 0.375 1.00 62.03 93 SER A C 1
ATOM 742 O O . SER A 1 93 ? -2.475 15.779 1.587 1.00 62.03 93 SER A O 1
ATOM 744 N N . TYR A 1 94 ? -1.820 14.706 -0.262 1.00 58.09 94 TYR A N 1
ATOM 745 C CA . TYR A 1 94 ? -1.560 13.446 0.437 1.00 58.09 94 TYR A CA 1
ATOM 746 C C . TYR A 1 94 ? -0.220 13.466 1.197 1.00 58.09 94 TYR A C 1
ATOM 748 O O . TYR A 1 94 ? 0.754 14.109 0.799 1.00 58.09 94 TYR A O 1
ATOM 756 N N . LYS A 1 95 ? -0.157 12.719 2.309 1.00 65.62 95 LYS A N 1
ATOM 757 C CA . LYS A 1 95 ? 1.065 12.520 3.107 1.00 65.62 95 LYS A CA 1
ATOM 758 C C . LYS A 1 95 ? 1.818 11.271 2.659 1.00 65.62 95 LYS A C 1
ATOM 760 O O . LYS A 1 95 ? 1.214 10.248 2.359 1.00 65.62 95 LYS A O 1
ATOM 765 N N . ILE A 1 96 ? 3.145 11.360 2.671 1.00 60.19 96 ILE A N 1
ATOM 766 C CA . ILE A 1 96 ? 4.068 10.306 2.228 1.00 60.19 96 ILE A CA 1
ATOM 767 C C . ILE A 1 96 ? 4.896 9.831 3.414 1.00 60.19 96 ILE A C 1
ATOM 769 O O . ILE A 1 96 ? 5.579 10.634 4.049 1.00 60.19 96 ILE A O 1
ATOM 773 N N . ILE A 1 97 ? 4.850 8.528 3.678 1.00 64.56 97 ILE A N 1
ATOM 774 C CA . ILE A 1 97 ? 5.581 7.858 4.756 1.00 64.56 97 ILE A CA 1
ATOM 775 C C . ILE A 1 97 ? 6.707 7.058 4.115 1.00 64.56 97 ILE A C 1
ATOM 777 O O . ILE A 1 97 ? 6.444 6.162 3.319 1.00 64.56 97 ILE A O 1
ATOM 781 N N . GLY A 1 98 ? 7.954 7.417 4.410 1.00 55.22 98 GLY A N 1
ATOM 782 C CA . GLY A 1 98 ? 9.087 7.016 3.572 1.00 55.22 98 GLY A CA 1
ATOM 783 C C . GLY A 1 98 ? 9.710 5.678 3.940 1.00 55.22 98 GLY A C 1
ATOM 784 O O . GLY A 1 98 ? 10.377 5.072 3.107 1.00 55.22 98 GLY A O 1
ATOM 785 N N . ARG A 1 99 ? 9.529 5.199 5.178 1.00 64.38 99 ARG A N 1
ATOM 786 C CA . ARG A 1 99 ? 10.162 3.954 5.628 1.00 64.38 99 ARG A CA 1
ATOM 787 C C . ARG A 1 99 ? 9.488 3.375 6.868 1.00 64.38 99 ARG A C 1
ATOM 789 O O . ARG A 1 99 ? 9.008 4.112 7.726 1.00 64.38 99 ARG A O 1
ATOM 796 N N . SER A 1 100 ? 9.490 2.046 6.954 1.00 61.88 100 SER A N 1
ATOM 797 C CA . SER A 1 100 ? 9.010 1.283 8.106 1.00 61.88 100 SER A CA 1
ATOM 798 C C . SER A 1 100 ? 9.895 0.054 8.320 1.00 61.88 100 SER A C 1
ATOM 800 O O . SER A 1 100 ? 10.009 -0.796 7.431 1.00 61.88 100 SER A O 1
ATOM 802 N N . SER A 1 101 ? 10.542 -0.078 9.484 1.00 63.84 101 SER A N 1
ATOM 803 C CA . SER A 1 101 ? 11.389 -1.245 9.759 1.00 63.84 101 SER A CA 1
ATOM 804 C C . SER A 1 101 ? 10.557 -2.511 9.966 1.00 63.84 101 SER A C 1
ATOM 806 O O . SER A 1 101 ? 10.028 -2.781 11.044 1.00 63.84 101 SER A O 1
ATOM 808 N N . ALA A 1 102 ? 10.497 -3.384 8.960 1.00 65.31 102 ALA A N 1
ATOM 809 C CA . ALA A 1 102 ? 9.744 -4.629 9.082 1.00 65.31 102 ALA A CA 1
ATOM 810 C C . ALA A 1 102 ? 10.321 -5.606 10.134 1.00 65.31 102 ALA A C 1
ATOM 812 O O . ALA A 1 102 ? 9.669 -6.595 10.462 1.00 65.31 102 ALA A O 1
ATOM 813 N N . LYS A 1 103 ? 11.536 -5.389 10.671 1.00 65.50 103 LYS A N 1
ATOM 814 C CA . LYS A 1 103 ? 12.177 -6.267 11.679 1.00 65.50 103 LYS A CA 1
ATOM 815 C C . LYS A 1 103 ? 11.433 -6.290 13.024 1.00 65.50 103 LYS A C 1
ATOM 817 O O . LYS A 1 103 ? 11.574 -7.259 13.765 1.00 65.50 103 LYS A O 1
ATOM 822 N N . GLN A 1 104 ? 10.627 -5.272 13.317 1.00 65.12 104 GLN A N 1
ATOM 823 C CA . GLN A 1 104 ? 9.864 -5.141 14.559 1.00 65.12 104 GLN A CA 1
ATOM 824 C C . GLN A 1 104 ? 8.351 -5.296 14.314 1.00 65.12 104 GLN A C 1
ATOM 826 O O . GLN A 1 104 ? 7.861 -5.139 13.190 1.00 65.12 104 GLN A O 1
ATOM 831 N N . GLN A 1 105 ? 7.603 -5.618 15.380 1.00 68.12 105 GLN A N 1
ATOM 832 C CA . GLN A 1 105 ? 6.130 -5.583 15.370 1.00 68.12 105 GLN A CA 1
ATOM 833 C C . GLN A 1 105 ? 5.650 -4.205 14.909 1.00 68.12 105 GLN A C 1
ATOM 835 O O . GLN A 1 105 ? 6.229 -3.217 15.346 1.00 68.12 105 GLN A O 1
ATOM 840 N N . PHE A 1 106 ? 4.594 -4.136 14.087 1.00 73.88 106 PHE A N 1
ATOM 841 C CA . PHE A 1 106 ? 4.161 -2.891 13.429 1.00 73.88 106 PHE A CA 1
ATOM 842 C C . PHE A 1 106 ? 4.016 -1.699 14.393 1.00 73.88 106 PHE A C 1
ATOM 844 O O . PHE A 1 106 ? 4.587 -0.643 14.153 1.00 73.88 106 PHE A O 1
ATOM 851 N N . LEU A 1 107 ? 3.355 -1.900 15.538 1.00 73.75 107 LEU A N 1
ATOM 852 C CA . LEU A 1 107 ? 3.145 -0.865 16.565 1.00 73.75 107 LEU A CA 1
ATOM 853 C C . LEU A 1 107 ? 4.411 -0.456 17.335 1.00 73.75 107 LEU A C 1
ATOM 855 O O . LEU A 1 107 ? 4.390 0.515 18.083 1.00 73.75 107 LEU A O 1
ATOM 859 N N . LYS A 1 108 ? 5.492 -1.224 17.203 1.00 71.88 108 LYS A N 1
ATOM 860 C CA . LYS A 1 108 ? 6.776 -0.984 17.871 1.00 71.88 108 LYS A CA 1
ATOM 861 C C . LYS A 1 108 ? 7.868 -0.530 16.905 1.00 71.88 108 LYS A C 1
ATOM 863 O O . LYS A 1 108 ? 9.009 -0.386 17.336 1.00 71.88 108 LYS A O 1
ATOM 868 N N . ARG A 1 109 ? 7.542 -0.367 15.618 1.00 75.44 109 ARG A N 1
ATOM 869 C CA . ARG A 1 109 ? 8.501 0.076 14.604 1.00 75.44 109 ARG A CA 1
ATOM 870 C C . ARG A 1 109 ? 8.918 1.511 14.873 1.00 75.44 109 ARG A C 1
ATOM 872 O O . ARG A 1 109 ? 8.096 2.327 15.280 1.00 75.44 109 ARG A O 1
ATOM 879 N N . ASP A 1 110 ? 10.192 1.783 14.622 1.00 70.38 110 ASP A N 1
ATOM 880 C CA . ASP A 1 110 ? 10.773 3.125 14.577 1.00 70.38 110 ASP A CA 1
ATOM 881 C C . ASP A 1 110 ? 10.597 3.930 15.892 1.00 70.38 110 ASP A C 1
ATOM 883 O O . ASP A 1 110 ? 10.690 5.154 15.905 1.00 70.38 110 ASP A O 1
ATOM 887 N N . LEU A 1 111 ? 10.359 3.241 17.024 1.00 69.75 111 LEU A N 1
ATOM 888 C CA . LEU A 1 111 ? 10.279 3.846 18.365 1.00 69.75 111 LEU A CA 1
ATOM 889 C C . LEU A 1 111 ? 11.636 4.353 18.866 1.00 69.75 111 LEU A C 1
ATOM 891 O O . LEU A 1 111 ? 11.696 5.225 19.731 1.00 69.75 111 LEU A O 1
ATOM 895 N N . LYS A 1 112 ? 12.723 3.774 18.354 1.00 67.31 112 LYS A N 1
ATOM 896 C CA . LYS A 1 112 ? 14.077 4.273 18.565 1.00 67.31 112 LYS A CA 1
ATOM 897 C C . LYS A 1 112 ? 14.447 5.076 17.329 1.00 67.31 112 LYS A C 1
ATOM 899 O O . LYS A 1 112 ? 14.428 4.533 16.229 1.00 67.31 112 LYS A O 1
ATOM 904 N N . ASN A 1 113 ? 14.730 6.360 17.518 1.00 58.41 113 ASN A N 1
ATOM 905 C CA . ASN A 1 113 ? 14.988 7.328 16.452 1.00 58.41 113 ASN A CA 1
ATOM 906 C C . ASN A 1 113 ? 16.419 7.170 15.892 1.00 58.41 113 ASN A C 1
ATOM 908 O O . ASN A 1 113 ? 17.192 8.117 15.864 1.00 58.41 113 ASN A O 1
ATOM 912 N N . GLU A 1 114 ? 16.790 5.939 15.540 1.00 57.81 114 GLU A N 1
ATOM 913 C CA . GLU A 1 114 ? 18.141 5.539 15.112 1.00 57.81 114 GLU A CA 1
ATOM 914 C C . GLU A 1 114 ? 18.299 5.576 13.576 1.00 57.81 114 GLU A C 1
ATOM 916 O O . GLU A 1 114 ? 19.305 5.120 13.042 1.00 57.81 114 GLU A O 1
ATOM 921 N N . ASP A 1 115 ? 17.297 6.073 12.841 1.00 56.97 115 ASP A N 1
ATOM 922 C CA . ASP A 1 115 ? 17.295 6.071 11.375 1.00 56.97 115 ASP A CA 1
ATOM 923 C C . ASP A 1 115 ? 17.927 7.354 10.803 1.00 56.97 115 ASP A C 1
ATOM 925 O O . ASP A 1 115 ? 17.231 8.312 10.460 1.00 56.97 115 ASP A O 1
ATOM 929 N N . ASP A 1 116 ? 19.246 7.323 10.593 1.00 58.81 116 ASP A N 1
ATOM 930 C CA . ASP A 1 116 ? 20.029 8.393 9.940 1.00 58.81 116 ASP A CA 1
ATOM 931 C C . ASP A 1 116 ? 19.606 8.675 8.481 1.00 58.81 116 ASP A C 1
AT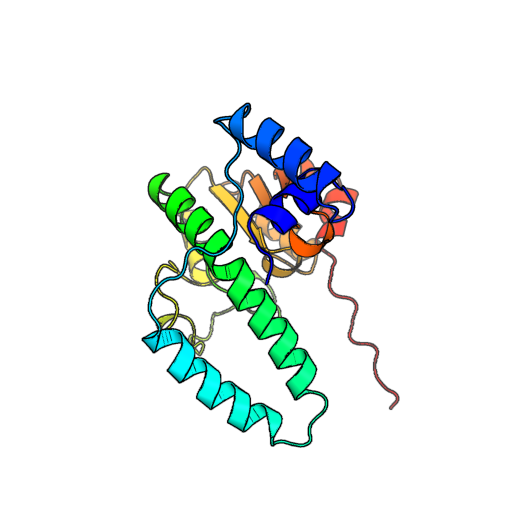OM 933 O O . ASP A 1 116 ? 20.009 9.666 7.874 1.00 58.81 116 ASP A O 1
ATOM 937 N N . ILE A 1 117 ? 18.777 7.803 7.896 1.00 54.38 117 ILE A N 1
ATOM 938 C CA . ILE A 1 117 ? 18.373 7.852 6.484 1.00 54.38 117 ILE A CA 1
ATOM 939 C C . ILE A 1 117 ? 17.167 8.776 6.267 1.00 54.38 117 ILE A C 1
ATOM 941 O O . ILE A 1 117 ? 17.053 9.386 5.209 1.00 54.38 117 ILE A O 1
ATOM 945 N N . LEU A 1 118 ? 16.257 8.905 7.241 1.00 61.00 118 LEU A N 1
ATOM 946 C CA . LEU A 1 118 ? 15.047 9.725 7.073 1.00 61.00 118 LEU A CA 1
ATOM 947 C C . LEU A 1 118 ? 15.353 11.213 6.830 1.00 61.00 118 LEU A C 1
ATOM 949 O O . LEU A 1 118 ? 14.728 11.775 5.935 1.00 61.00 118 LEU A O 1
ATOM 953 N N . PRO A 1 119 ? 16.315 11.846 7.535 1.00 64.56 119 PRO A N 1
ATOM 954 C CA . PRO A 1 119 ? 16.723 13.220 7.238 1.00 64.56 119 PRO A CA 1
ATOM 955 C C . PRO A 1 119 ? 17.345 13.398 5.845 1.00 64.56 119 PRO A C 1
ATOM 957 O O . PRO A 1 119 ? 17.316 14.501 5.311 1.00 64.56 119 PRO A O 1
ATOM 960 N N . ALA A 1 120 ? 17.909 12.332 5.263 1.00 55.28 120 ALA A N 1
ATOM 961 C CA . ALA A 1 120 ? 18.517 12.353 3.932 1.00 55.28 120 ALA A CA 1
ATOM 962 C C . ALA A 1 120 ? 17.493 12.179 2.795 1.00 55.28 120 ALA A C 1
ATOM 964 O O . ALA A 1 120 ? 17.810 12.437 1.634 1.00 55.28 120 ALA A O 1
ATOM 965 N N . LEU A 1 121 ? 16.266 11.746 3.108 1.00 55.72 121 LEU A N 1
ATOM 966 C CA . LEU A 1 121 ? 15.183 11.644 2.137 1.00 55.72 121 LEU A CA 1
ATOM 967 C C . LEU A 1 121 ? 14.442 12.976 2.062 1.00 55.72 121 LEU A C 1
ATOM 969 O O . LEU A 1 121 ? 13.654 13.327 2.942 1.00 55.72 121 LEU A O 1
ATOM 973 N N . ASN A 1 122 ? 14.653 13.695 0.963 1.00 53.69 122 ASN A N 1
ATOM 974 C CA . ASN A 1 122 ? 13.796 14.820 0.626 1.00 53.69 122 ASN A CA 1
ATOM 975 C C . ASN A 1 122 ? 12.348 14.320 0.491 1.00 53.69 122 ASN A C 1
ATOM 977 O O . ASN A 1 122 ? 12.090 13.202 0.050 1.00 53.69 122 ASN A O 1
ATOM 981 N N . ASP A 1 123 ? 11.391 15.156 0.887 1.00 61.75 123 ASP A N 1
ATOM 982 C CA . ASP A 1 123 ? 9.969 14.952 0.613 1.00 61.75 123 ASP A CA 1
ATOM 983 C C . ASP A 1 123 ? 9.216 13.845 1.380 1.00 61.75 123 ASP A C 1
ATOM 985 O O . ASP A 1 123 ? 8.014 13.662 1.148 1.00 61.75 123 ASP A O 1
ATOM 989 N N . VAL A 1 124 ? 9.843 13.205 2.368 1.00 63.59 124 VAL A N 1
ATOM 990 C CA . VAL A 1 124 ? 9.197 12.260 3.294 1.00 63.59 124 VAL A CA 1
ATOM 991 C C . VAL A 1 124 ? 8.636 12.983 4.526 1.00 63.59 124 VAL A C 1
ATOM 993 O O . VAL A 1 124 ? 9.296 13.830 5.116 1.00 63.59 124 VAL A O 1
ATOM 996 N N . HIS A 1 125 ? 7.414 12.640 4.954 1.00 69.44 125 HIS A N 1
ATOM 997 C CA . HIS A 1 125 ? 6.772 13.268 6.122 1.00 69.44 125 HIS A CA 1
ATOM 998 C C . HIS A 1 125 ? 7.089 12.571 7.451 1.00 69.44 125 HIS A C 1
ATOM 1000 O O . HIS A 1 125 ? 6.895 13.163 8.509 1.00 69.44 125 HIS A O 1
ATOM 1006 N N . GLY A 1 126 ? 7.551 11.320 7.413 1.00 73.19 126 GLY A N 1
ATOM 1007 C CA . GLY A 1 126 ? 7.949 10.587 8.609 1.00 73.19 126 GLY A CA 1
ATOM 1008 C C . GLY A 1 126 ? 8.022 9.075 8.416 1.00 73.19 126 GLY A C 1
ATOM 1009 O O . GLY A 1 126 ? 8.054 8.563 7.293 1.00 73.19 126 GLY A O 1
ATOM 1010 N N . ASN A 1 127 ? 8.046 8.377 9.550 1.00 77.25 127 ASN A N 1
ATOM 1011 C CA . ASN A 1 127 ? 8.150 6.923 9.679 1.00 77.25 127 ASN A CA 1
ATOM 1012 C C . ASN A 1 127 ? 6.822 6.292 10.152 1.00 77.25 127 ASN A C 1
ATOM 1014 O O . ASN A 1 127 ? 5.766 6.932 10.124 1.00 77.25 127 ASN A O 1
ATOM 1018 N N . THR A 1 128 ? 6.856 5.041 10.620 1.00 79.56 128 THR A N 1
ATOM 1019 C CA . THR A 1 128 ? 5.652 4.339 11.105 1.00 79.56 128 THR A CA 1
ATOM 1020 C C . THR A 1 128 ? 4.986 5.044 12.288 1.00 79.56 128 THR A C 1
ATOM 1022 O O . THR A 1 128 ? 3.759 5.047 12.384 1.00 79.56 128 THR A O 1
ATOM 1025 N N . VAL A 1 129 ? 5.761 5.673 13.176 1.00 80.69 129 VAL A N 1
ATOM 1026 C CA . VAL A 1 129 ? 5.219 6.420 14.322 1.00 80.69 129 VAL A CA 1
ATOM 1027 C C . VAL A 1 129 ? 4.419 7.625 13.834 1.00 80.69 129 VAL A C 1
ATOM 1029 O O . VAL A 1 129 ? 3.295 7.837 14.292 1.00 80.69 129 VAL A O 1
ATOM 1032 N N . TYR A 1 130 ? 4.944 8.360 12.848 1.00 82.81 130 TYR A N 1
ATOM 1033 C CA . TYR A 1 130 ? 4.209 9.456 12.214 1.00 82.81 130 TYR A CA 1
ATOM 1034 C C . TYR A 1 130 ? 2.922 8.956 11.551 1.00 82.81 130 TYR A C 1
ATOM 1036 O O . TYR A 1 130 ? 1.874 9.568 11.732 1.00 82.81 130 TYR A O 1
ATOM 1044 N N . LEU A 1 131 ? 2.960 7.826 10.832 1.00 84.62 131 LEU A N 1
ATOM 1045 C CA . LEU A 1 131 ? 1.756 7.234 10.238 1.00 84.62 131 LEU A CA 1
ATOM 1046 C C . LEU A 1 131 ? 0.688 6.937 11.300 1.00 84.62 131 LEU A C 1
ATOM 1048 O O . LEU A 1 131 ? -0.471 7.291 11.113 1.00 84.62 131 LEU A O 1
ATOM 1052 N N . LEU A 1 132 ? 1.065 6.308 12.416 1.00 84.75 132 LEU A N 1
ATOM 1053 C CA . LEU A 1 132 ? 0.131 5.986 13.500 1.00 84.75 132 LEU A CA 1
ATOM 1054 C C . LEU A 1 132 ? -0.462 7.242 14.145 1.00 84.75 132 LEU A C 1
ATOM 1056 O O . LEU A 1 132 ? -1.644 7.250 14.485 1.00 84.75 132 LEU A O 1
ATOM 1060 N N . GLN A 1 133 ? 0.329 8.303 14.296 1.00 85.12 133 GLN A N 1
ATOM 1061 C CA . GLN A 1 133 ? -0.174 9.587 14.779 1.00 85.12 133 GLN A CA 1
ATOM 1062 C C . GLN A 1 133 ? -1.137 10.218 13.764 1.00 85.12 133 GLN A C 1
ATOM 1064 O O . GLN A 1 133 ? -2.252 10.601 14.115 1.00 85.12 133 GLN A O 1
ATOM 1069 N N . PHE A 1 134 ? -0.762 10.222 12.485 1.00 84.88 134 PHE A N 1
ATOM 1070 C CA . PHE A 1 134 ? -1.575 10.750 11.394 1.00 84.88 134 PHE A CA 1
ATOM 1071 C C . PHE A 1 134 ? -2.924 10.023 11.265 1.00 84.88 134 PHE A C 1
ATOM 1073 O O . PHE A 1 134 ? -3.952 10.661 11.032 1.00 84.88 134 PHE A O 1
ATOM 1080 N N . LEU A 1 135 ? -2.941 8.701 11.483 1.00 84.12 135 LEU A N 1
ATOM 1081 C CA . LEU A 1 135 ? -4.158 7.886 11.543 1.00 84.12 135 LEU A CA 1
ATOM 1082 C C . LEU A 1 135 ? -5.116 8.320 12.660 1.00 84.12 135 LEU A C 1
ATOM 1084 O O . LEU A 1 135 ? -6.327 8.225 12.475 1.00 84.12 135 LEU A O 1
ATO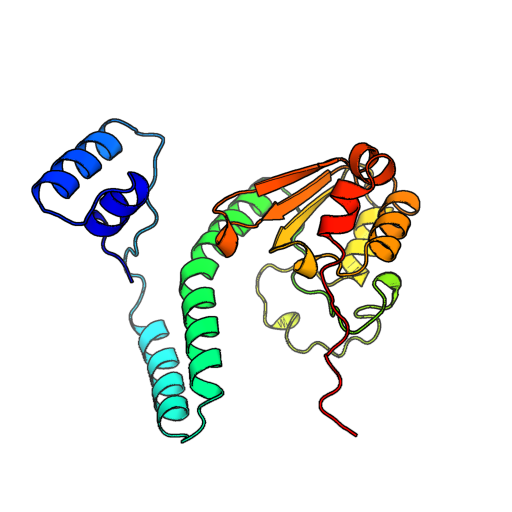M 1088 N N . LYS A 1 136 ? -4.610 8.807 13.795 1.00 86.31 136 LYS A N 1
ATOM 1089 C CA . LYS A 1 136 ? -5.445 9.276 14.914 1.00 86.31 136 LYS A CA 1
ATOM 1090 C C . LYS A 1 136 ? -6.002 10.677 14.687 1.00 86.31 136 LYS A C 1
ATOM 1092 O O . LYS A 1 136 ? -7.105 10.973 15.132 1.00 86.31 136 LYS A O 1
ATOM 1097 N N . GLU A 1 137 ? -5.238 11.531 14.016 1.00 85.75 137 GLU A N 1
ATOM 1098 C CA . GLU A 1 137 ? -5.574 12.947 13.820 1.00 85.75 137 GLU A CA 1
ATOM 1099 C C . GLU A 1 137 ? -6.521 13.193 12.639 1.00 85.75 137 GLU A C 1
ATOM 1101 O O . GLU A 1 137 ? -7.146 14.248 12.559 1.00 85.75 137 GLU A O 1
ATOM 1106 N N . ASN A 1 138 ? -6.657 12.229 11.724 1.00 81.31 138 ASN A N 1
ATOM 1107 C CA . ASN A 1 138 ? -7.467 12.375 10.516 1.00 81.31 138 ASN A CA 1
ATOM 1108 C C . ASN A 1 138 ? -8.497 11.244 10.410 1.00 81.31 138 ASN A C 1
ATOM 1110 O O . ASN A 1 138 ? -8.294 10.143 10.907 1.00 81.31 138 ASN A O 1
ATOM 1114 N N . ASN A 1 139 ? -9.619 11.494 9.736 1.00 80.44 139 ASN A N 1
ATOM 1115 C CA . ASN A 1 139 ? -10.786 10.598 9.740 1.00 80.44 139 ASN A CA 1
ATOM 1116 C C . ASN A 1 139 ? -10.959 9.754 8.460 1.00 80.44 139 ASN A C 1
ATOM 1118 O O . ASN A 1 139 ? -11.772 8.824 8.438 1.00 80.44 139 ASN A O 1
ATOM 1122 N N . LYS A 1 140 ? -10.219 10.062 7.388 1.00 80.62 140 LYS A N 1
ATOM 1123 C CA . LYS A 1 140 ? -10.343 9.392 6.089 1.00 80.62 140 LYS A CA 1
ATOM 1124 C C . LYS A 1 140 ? -8.998 9.321 5.378 1.00 80.62 140 LYS A C 1
ATOM 1126 O O . LYS A 1 140 ? -8.577 10.270 4.728 1.00 80.62 140 LYS A O 1
ATOM 1131 N N . ILE A 1 141 ? -8.344 8.172 5.485 1.00 83.12 141 ILE A N 1
ATOM 1132 C CA . ILE A 1 141 ? -6.979 7.970 5.003 1.00 83.12 141 ILE A CA 1
ATOM 1133 C C . ILE A 1 141 ? -6.937 6.821 3.998 1.00 83.12 141 ILE A C 1
ATOM 1135 O O . ILE A 1 141 ? -7.598 5.790 4.167 1.00 83.12 141 ILE A O 1
ATOM 1139 N N . CYS A 1 142 ? -6.139 7.018 2.952 1.00 80.00 142 CYS A N 1
ATOM 1140 C CA . CYS A 1 142 ? -5.685 5.976 2.044 1.00 80.00 142 CYS A CA 1
ATOM 1141 C C . CYS A 1 142 ? -4.172 5.837 2.202 1.00 80.00 142 CYS A C 1
ATOM 1143 O O . CYS A 1 142 ? -3.461 6.835 2.119 1.00 80.00 142 CYS A O 1
ATOM 1145 N N . VAL A 1 143 ? -3.690 4.618 2.418 1.00 82.12 143 VAL A N 1
ATOM 1146 C CA . VAL A 1 143 ? -2.253 4.323 2.425 1.00 82.12 143 VAL A CA 1
ATOM 1147 C C . VAL A 1 143 ? -1.872 3.750 1.070 1.00 82.12 143 VAL A C 1
ATOM 1149 O O . VAL A 1 143 ? -2.542 2.843 0.583 1.00 82.12 143 VAL A O 1
ATOM 1152 N N . ILE A 1 144 ? -0.807 4.274 0.470 1.00 76.81 144 ILE A N 1
ATOM 1153 C CA . ILE A 1 144 ? -0.187 3.702 -0.725 1.00 76.81 144 ILE A CA 1
ATOM 1154 C C . ILE A 1 144 ? 1.114 3.045 -0.276 1.00 76.81 144 ILE A C 1
ATOM 1156 O O . ILE A 1 144 ? 1.945 3.697 0.352 1.00 76.81 144 ILE A O 1
ATOM 1160 N N . ALA A 1 145 ? 1.264 1.756 -0.551 1.00 78.69 145 ALA A N 1
ATOM 1161 C CA . ALA A 1 145 ? 2.438 0.978 -0.189 1.00 78.69 145 ALA A CA 1
ATOM 1162 C C . ALA A 1 145 ? 3.081 0.386 -1.439 1.00 78.69 145 ALA A C 1
ATOM 1164 O O . ALA A 1 145 ? 2.379 -0.104 -2.320 1.00 78.69 145 ALA A O 1
ATOM 1165 N N . ILE A 1 146 ? 4.409 0.414 -1.499 1.00 73.88 146 ILE A N 1
ATOM 1166 C CA . ILE A 1 146 ? 5.162 -0.326 -2.511 1.00 73.88 146 ILE A CA 1
ATOM 1167 C C . ILE A 1 146 ? 5.238 -1.768 -2.023 1.00 73.88 146 ILE A C 1
ATOM 1169 O O . ILE A 1 146 ? 5.845 -2.035 -0.985 1.00 73.88 146 ILE A O 1
ATOM 1173 N N . GLU A 1 147 ? 4.580 -2.669 -2.749 1.00 79.50 147 GLU A N 1
ATOM 1174 C CA . GLU A 1 147 ? 4.333 -4.056 -2.361 1.00 79.50 147 GLU A CA 1
ATOM 1175 C C . GLU A 1 147 ? 3.560 -4.224 -1.038 1.00 79.50 147 GLU A C 1
ATOM 1177 O O . GLU A 1 147 ? 3.414 -3.319 -0.213 1.00 79.50 147 GLU A O 1
ATOM 1182 N N . TYR A 1 148 ? 3.088 -5.446 -0.779 1.00 85.56 148 TYR A N 1
ATOM 1183 C CA . TYR A 1 148 ? 2.469 -5.778 0.507 1.00 85.56 148 TYR A CA 1
ATOM 1184 C C . TYR A 1 148 ? 3.455 -5.612 1.672 1.00 85.56 148 TYR A C 1
ATOM 1186 O O . TYR A 1 148 ? 3.114 -5.040 2.711 1.00 85.56 148 TYR A O 1
ATOM 1194 N N . ALA A 1 149 ? 4.699 -6.065 1.474 1.00 81.88 149 ALA A N 1
ATOM 1195 C CA . ALA A 1 149 ? 5.742 -6.054 2.496 1.00 81.88 149 ALA A CA 1
ATOM 1196 C C . ALA A 1 149 ? 6.183 -4.639 2.901 1.00 81.88 149 ALA A C 1
ATOM 1198 O O . ALA A 1 149 ? 6.623 -4.460 4.042 1.00 81.88 149 ALA A O 1
ATOM 1199 N N . GLY A 1 150 ? 6.034 -3.651 2.008 1.00 76.88 150 GLY A N 1
ATOM 1200 C CA . GLY A 1 150 ? 6.346 -2.249 2.287 1.00 76.88 150 GLY A CA 1
ATOM 1201 C C . GLY A 1 150 ? 5.433 -1.624 3.342 1.00 76.88 150 GLY A C 1
ATOM 1202 O O . GLY A 1 150 ? 5.841 -0.691 4.030 1.00 76.88 150 GLY A O 1
ATOM 1203 N N . LEU A 1 151 ? 4.234 -2.181 3.543 1.00 82.62 151 LEU A N 1
ATOM 1204 C CA . LEU A 1 151 ? 3.356 -1.820 4.654 1.00 82.62 151 LEU A CA 1
ATOM 1205 C C . LEU A 1 151 ? 3.518 -2.797 5.823 1.00 82.62 151 LEU A C 1
ATOM 1207 O O . LEU A 1 151 ? 4.044 -2.454 6.886 1.00 82.62 151 LEU A O 1
ATOM 1211 N N . ILE A 1 152 ? 3.063 -4.037 5.644 1.00 86.50 152 ILE A N 1
ATOM 1212 C CA . ILE A 1 152 ? 2.959 -5.050 6.697 1.00 86.50 152 ILE A CA 1
ATOM 1213 C C . ILE A 1 152 ? 3.309 -6.426 6.133 1.00 86.50 152 ILE A C 1
ATOM 1215 O O . ILE A 1 152 ? 2.979 -6.761 5.007 1.00 86.50 152 ILE A O 1
ATOM 1219 N N . THR A 1 153 ? 3.950 -7.251 6.962 1.00 85.88 153 THR A N 1
ATOM 1220 C CA . THR A 1 153 ? 4.391 -8.606 6.591 1.00 85.88 153 THR A CA 1
ATOM 1221 C C . THR A 1 153 ? 3.667 -9.727 7.340 1.00 85.88 153 THR A C 1
ATOM 1223 O O . THR A 1 153 ? 3.974 -10.903 7.136 1.00 85.88 153 THR A O 1
ATOM 1226 N N . LYS A 1 154 ? 2.725 -9.373 8.225 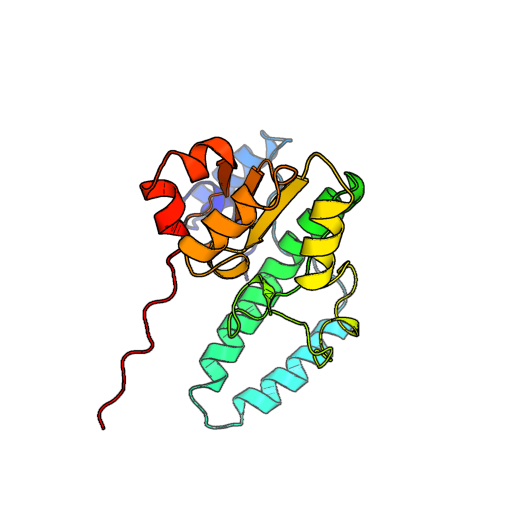1.00 88.25 154 LYS A N 1
ATOM 1227 C CA . LYS A 1 154 ? 1.889 -10.295 9.000 1.00 88.25 154 LYS A CA 1
ATOM 1228 C C . LYS A 1 154 ? 0.434 -9.857 8.929 1.00 88.25 154 LYS A C 1
ATOM 1230 O O . LYS A 1 154 ? 0.089 -8.783 9.418 1.00 88.25 154 LYS A O 1
ATOM 1235 N N . MET A 1 155 ? -0.441 -10.720 8.420 1.00 91.38 155 MET A N 1
ATOM 1236 C CA . MET A 1 155 ? -1.867 -10.394 8.283 1.00 91.38 155 MET A CA 1
ATOM 1237 C C . MET A 1 155 ? -2.543 -10.043 9.622 1.00 91.38 155 MET A C 1
ATOM 1239 O O . MET A 1 155 ? -3.457 -9.225 9.657 1.00 91.38 155 MET A O 1
ATOM 1243 N N . THR A 1 156 ? -2.086 -10.630 10.737 1.00 91.00 156 THR A N 1
ATOM 1244 C CA . THR A 1 156 ? -2.611 -10.342 12.082 1.00 91.00 156 THR A CA 1
ATOM 1245 C C . THR A 1 156 ? -2.343 -8.902 12.496 1.00 91.00 156 THR A C 1
ATOM 1247 O O . THR A 1 156 ? -3.217 -8.257 13.067 1.00 91.00 156 THR A O 1
ATOM 1250 N N . ASP A 1 157 ? -1.161 -8.383 12.160 1.00 90.06 157 ASP A N 1
ATOM 1251 C CA . ASP A 1 157 ? -0.778 -7.007 12.471 1.00 90.06 157 ASP A CA 1
ATOM 1252 C C . ASP A 1 157 ? -1.604 -6.033 11.622 1.00 90.06 157 ASP A C 1
ATOM 1254 O O . ASP A 1 157 ? -2.069 -5.022 12.141 1.00 90.06 157 ASP A O 1
ATOM 1258 N N . LEU A 1 158 ? -1.863 -6.368 10.348 1.00 92.44 158 LEU A N 1
ATOM 1259 C CA . LEU A 1 158 ? -2.735 -5.566 9.485 1.00 92.44 158 LEU A CA 1
ATOM 1260 C C . LEU A 1 158 ? -4.175 -5.560 9.999 1.00 92.44 158 LEU A C 1
ATOM 1262 O O . LEU A 1 158 ? -4.798 -4.507 10.085 1.00 92.44 158 LEU A O 1
ATOM 1266 N N . LYS A 1 159 ? -4.700 -6.723 10.388 1.00 94.12 159 LYS A N 1
ATOM 1267 C CA . LYS A 1 159 ? -6.054 -6.836 10.934 1.00 94.12 159 LYS A CA 1
ATOM 1268 C C . LYS A 1 159 ? -6.230 -5.988 12.196 1.00 94.12 159 LYS A C 1
ATOM 1270 O O . LYS A 1 159 ? -7.257 -5.329 12.339 1.00 94.12 159 LYS A O 1
ATOM 1275 N N . ASN A 1 160 ? -5.232 -5.979 13.080 1.00 93.19 160 ASN A N 1
ATOM 1276 C CA . ASN A 1 160 ? -5.241 -5.135 14.275 1.00 93.19 160 ASN A CA 1
ATOM 1277 C C . ASN A 1 160 ? -5.142 -3.650 13.904 1.00 93.19 160 ASN A C 1
ATOM 1279 O O . ASN A 1 160 ? -5.969 -2.868 14.355 1.00 93.19 160 ASN A O 1
ATOM 1283 N N . LEU A 1 161 ? -4.232 -3.276 12.995 1.00 91.19 161 LEU A N 1
ATOM 1284 C CA . LEU A 1 161 ? -4.113 -1.901 12.500 1.00 91.19 161 LEU A CA 1
ATOM 1285 C C . LEU A 1 161 ? -5.453 -1.359 11.981 1.00 91.19 161 LEU A C 1
ATOM 1287 O O . LEU A 1 161 ? -5.841 -0.252 12.343 1.00 91.19 161 LEU A O 1
ATOM 1291 N N . LEU A 1 162 ? -6.166 -2.140 11.165 1.00 93.25 162 LEU A N 1
ATOM 1292 C CA . LEU A 1 162 ? -7.458 -1.753 10.590 1.00 93.25 162 LEU A CA 1
ATOM 1293 C C . LEU A 1 162 ? -8.560 -1.608 11.648 1.00 93.25 162 LEU A C 1
ATOM 1295 O O . LEU A 1 162 ? -9.375 -0.694 11.557 1.00 93.25 162 LEU A O 1
ATOM 1299 N N . ARG A 1 163 ? -8.588 -2.494 12.652 1.00 94.06 163 ARG A N 1
ATOM 1300 C CA . ARG A 1 163 ? -9.564 -2.435 13.754 1.00 94.06 163 ARG A CA 1
ATOM 1301 C C . ARG A 1 163 ? -9.324 -1.244 14.669 1.0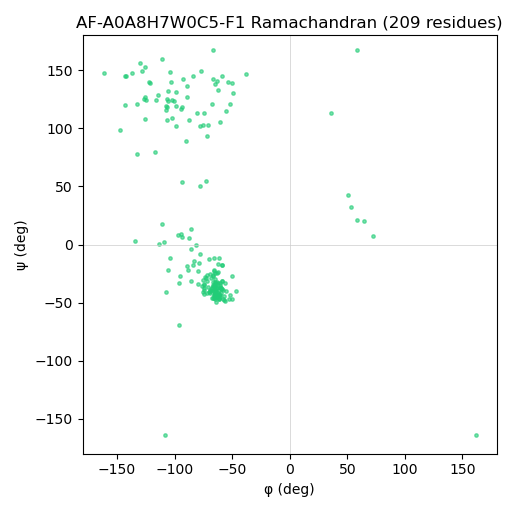0 94.06 163 ARG A C 1
ATOM 1303 O O . ARG A 1 163 ? -10.275 -0.570 15.049 1.00 94.06 163 ARG A O 1
ATOM 1310 N N . ASP A 1 164 ? -8.061 -0.979 14.974 1.00 91.94 164 ASP A N 1
ATOM 1311 C CA . ASP A 1 164 ? -7.663 0.073 15.906 1.00 91.94 164 ASP A CA 1
ATOM 1312 C C . ASP A 1 164 ? -7.715 1.466 15.254 1.00 91.94 164 ASP A C 1
ATOM 1314 O O . ASP A 1 164 ? -7.708 2.478 15.951 1.00 91.94 164 ASP A O 1
ATOM 1318 N N . ASN A 1 165 ? -7.781 1.538 13.917 1.00 88.62 165 ASN A N 1
ATOM 1319 C CA . ASN A 1 165 ? -7.734 2.787 13.158 1.00 88.62 165 ASN A CA 1
ATOM 1320 C C . ASN A 1 165 ? -8.842 2.829 12.102 1.00 88.62 165 ASN A C 1
ATOM 1322 O O . ASN A 1 165 ? -8.598 2.689 10.903 1.00 88.62 165 ASN A O 1
ATOM 1326 N N . ALA A 1 166 ? -10.072 3.108 12.542 1.00 89.75 166 ALA A N 1
ATOM 1327 C CA . ALA A 1 166 ? -11.228 3.251 11.654 1.00 89.75 166 ALA A CA 1
ATOM 1328 C C . ALA A 1 166 ? -11.059 4.356 10.590 1.00 89.75 166 ALA A C 1
ATOM 1330 O O . ALA A 1 166 ? -11.801 4.378 9.606 1.00 89.75 166 ALA A O 1
ATOM 1331 N N . SER A 1 167 ? -10.110 5.276 10.771 1.00 85.06 167 SER A N 1
ATOM 1332 C CA . SER A 1 167 ? -9.729 6.304 9.799 1.00 85.06 167 SER A CA 1
ATOM 1333 C C . SER A 1 167 ? -9.070 5.740 8.539 1.00 85.06 167 SER A C 1
ATOM 1335 O O . SER A 1 167 ? -9.197 6.343 7.470 1.00 85.06 167 SER A O 1
ATOM 1337 N N . LEU A 1 168 ? -8.420 4.575 8.620 1.00 86.56 168 LEU A N 1
ATOM 1338 C CA . LEU A 1 168 ? -7.826 3.895 7.474 1.00 86.56 168 LEU A CA 1
ATOM 1339 C C . LEU A 1 168 ? -8.930 3.237 6.638 1.00 86.56 168 LEU A C 1
ATOM 1341 O O . LEU A 1 168 ? -9.492 2.205 7.002 1.00 86.56 168 LEU A O 1
ATOM 1345 N N . LYS A 1 169 ? -9.276 3.861 5.509 1.00 83.19 169 LYS A N 1
ATOM 1346 C CA . LYS A 1 169 ? -10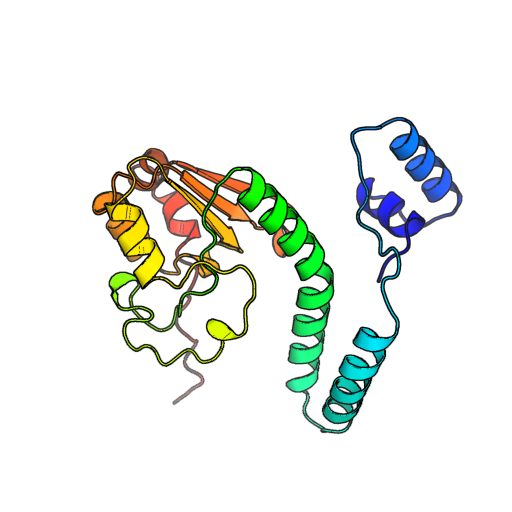.377 3.409 4.641 1.00 83.19 169 LYS A CA 1
ATOM 1347 C C . LYS A 1 169 ? -9.905 2.537 3.490 1.00 83.19 169 LYS A C 1
ATOM 1349 O O . LYS A 1 169 ? -10.645 1.669 3.034 1.00 83.19 169 LYS A O 1
ATOM 1354 N N . LYS A 1 170 ? -8.708 2.814 2.976 1.00 85.75 170 LYS A N 1
ATOM 1355 C CA . LYS A 1 170 ? -8.180 2.174 1.772 1.00 85.75 170 LYS A CA 1
ATOM 1356 C C . LYS A 1 170 ? -6.689 1.908 1.903 1.00 85.75 170 LYS A C 1
ATOM 1358 O O . LYS A 1 170 ? -5.958 2.709 2.483 1.00 85.75 170 LYS A O 1
ATOM 1363 N N . ILE A 1 171 ? -6.258 0.803 1.319 1.00 86.12 171 ILE A N 1
ATOM 1364 C CA . ILE A 1 171 ? -4.858 0.473 1.098 1.00 86.12 171 ILE A CA 1
ATOM 1365 C C . ILE A 1 171 ? -4.707 0.212 -0.394 1.00 86.12 171 ILE A C 1
ATOM 1367 O O . ILE A 1 171 ? -5.422 -0.612 -0.959 1.00 86.12 171 ILE A O 1
ATOM 1371 N N . THR A 1 172 ? -3.800 0.940 -1.027 1.00 81.00 172 THR A N 1
ATOM 1372 C CA . THR A 1 172 ? -3.378 0.686 -2.400 1.00 81.00 172 THR A CA 1
ATOM 1373 C C . THR A 1 172 ? -1.986 0.091 -2.342 1.00 81.00 172 THR A C 1
ATOM 1375 O O . THR A 1 172 ? -1.100 0.690 -1.736 1.00 81.00 172 THR A O 1
ATOM 1378 N N . THR A 1 173 ? -1.783 -1.075 -2.940 1.00 82.00 173 THR A N 1
ATOM 1379 C CA . THR A 1 173 ? -0.444 -1.646 -3.076 1.00 82.00 173 THR A CA 1
ATOM 1380 C C . THR A 1 173 ? 0.004 -1.542 -4.519 1.00 82.00 173 THR A C 1
ATOM 1382 O O . THR A 1 173 ? -0.648 -2.087 -5.412 1.00 82.00 173 THR A O 1
ATOM 1385 N N . ASP A 1 174 ? 1.099 -0.825 -4.728 1.00 78.38 174 ASP A N 1
ATOM 1386 C CA . ASP A 1 174 ? 1.815 -0.777 -5.993 1.00 78.38 174 ASP A CA 1
ATOM 1387 C C . ASP A 1 174 ? 2.584 -2.095 -6.151 1.00 78.38 174 ASP A C 1
ATOM 1389 O O . ASP A 1 174 ? 3.477 -2.400 -5.356 1.00 78.38 174 ASP A O 1
ATOM 1393 N N . GLN A 1 175 ? 2.182 -2.909 -7.124 1.00 76.62 175 GLN A N 1
ATOM 1394 C CA . GLN A 1 175 ? 2.859 -4.147 -7.495 1.00 76.62 175 GLN A CA 1
ATOM 1395 C C . GLN A 1 175 ? 3.522 -4.027 -8.878 1.00 76.62 175 GLN A C 1
ATOM 1397 O O . GLN A 1 175 ? 3.912 -5.039 -9.458 1.00 76.62 175 GLN A O 1
ATOM 1402 N N . TYR A 1 176 ? 3.722 -2.800 -9.380 1.00 69.12 176 TYR A N 1
ATOM 1403 C CA . TYR A 1 176 ? 4.159 -2.502 -10.746 1.00 69.12 176 TYR A CA 1
ATOM 1404 C C . TYR A 1 176 ? 5.352 -3.347 -11.212 1.00 69.12 176 TYR A C 1
ATOM 1406 O O . TYR A 1 176 ? 5.358 -3.847 -12.332 1.00 69.12 176 TYR A O 1
ATOM 1414 N N . PHE A 1 177 ? 6.325 -3.580 -10.330 1.00 57.59 177 PHE A N 1
ATOM 1415 C CA . PHE A 1 177 ? 7.513 -4.387 -10.617 1.00 57.59 177 PHE A CA 1
ATOM 1416 C C . PHE A 1 177 ? 7.252 -5.875 -10.893 1.00 57.59 177 PHE A C 1
ATOM 1418 O O . PHE A 1 177 ? 8.078 -6.518 -11.535 1.00 57.59 177 PHE A O 1
ATOM 1425 N N . TYR A 1 178 ? 6.147 -6.436 -10.403 1.00 67.06 178 TYR A N 1
ATOM 1426 C CA . TYR A 1 178 ? 5.851 -7.869 -10.505 1.00 67.06 178 TYR A CA 1
ATOM 1427 C C . TYR A 1 178 ? 4.752 -8.164 -11.511 1.00 67.06 178 TYR A C 1
ATOM 1429 O O . TYR A 1 178 ? 4.834 -9.150 -12.239 1.00 67.06 178 TYR A O 1
ATOM 1437 N N . ASP A 1 179 ? 3.713 -7.336 -11.530 1.00 71.19 179 ASP A N 1
ATOM 1438 C CA . ASP A 1 179 ? 2.498 -7.601 -12.296 1.00 71.19 179 ASP A CA 1
ATOM 1439 C C . ASP A 1 179 ? 2.006 -6.387 -13.093 1.00 71.19 179 ASP A C 1
ATOM 1441 O O . ASP A 1 179 ? 0.980 -6.486 -13.764 1.00 71.19 179 ASP A O 1
ATOM 1445 N N . ASN A 1 180 ? 2.744 -5.268 -13.070 1.00 72.06 180 ASN A N 1
ATOM 1446 C CA . ASN A 1 180 ? 2.342 -4.007 -13.692 1.00 72.06 180 ASN A CA 1
ATOM 1447 C C . ASN A 1 180 ? 0.938 -3.545 -13.241 1.00 72.06 180 ASN A C 1
ATOM 1449 O O . ASN A 1 180 ? 0.181 -2.956 -14.016 1.00 72.06 180 ASN A O 1
ATOM 1453 N N . GLN A 1 181 ? 0.549 -3.856 -11.999 1.00 75.62 181 GLN A N 1
ATOM 1454 C CA . GLN A 1 181 ? -0.782 -3.566 -11.478 1.00 75.62 181 GLN A CA 1
ATOM 1455 C C . GLN A 1 181 ? -0.750 -2.861 -10.123 1.00 75.62 181 GLN A C 1
ATOM 1457 O O . GLN A 1 181 ? 0.184 -2.942 -9.325 1.00 75.62 181 GLN A O 1
ATOM 1462 N N . PHE A 1 182 ? -1.851 -2.158 -9.867 1.00 77.56 182 PHE A N 1
ATOM 1463 C CA . PHE A 1 182 ? -2.196 -1.634 -8.558 1.00 77.56 182 PHE A CA 1
ATOM 1464 C C . PHE A 1 182 ? -3.320 -2.471 -7.976 1.00 77.56 182 PHE A C 1
ATOM 1466 O O . PHE A 1 182 ? -4.345 -2.696 -8.624 1.00 77.56 182 PHE A O 1
ATOM 1473 N N . LYS A 1 183 ? -3.163 -2.877 -6.718 1.00 84.31 183 LYS A N 1
ATOM 1474 C CA . LYS A 1 183 ? -4.237 -3.524 -5.971 1.00 84.31 183 LYS A CA 1
ATOM 1475 C C . LYS A 1 183 ? -4.883 -2.511 -5.041 1.00 84.31 183 LYS A C 1
ATOM 1477 O O . LYS A 1 183 ? -4.214 -1.923 -4.195 1.00 84.31 183 LYS A O 1
ATOM 1482 N N . TYR A 1 184 ? -6.190 -2.331 -5.179 1.00 85.50 184 TYR A N 1
ATOM 1483 C CA . TYR A 1 184 ? -6.97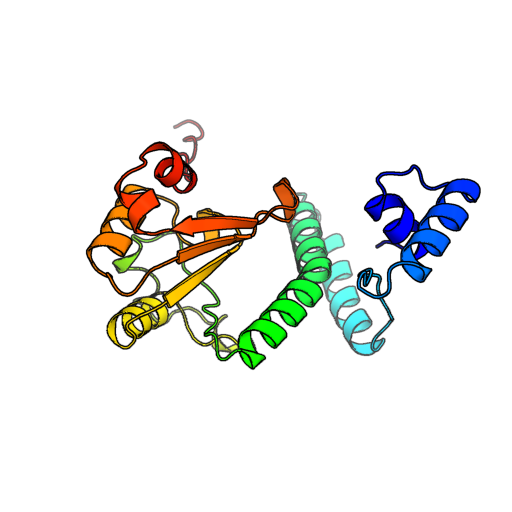8 -1.422 -4.353 1.00 85.50 184 TYR A CA 1
ATOM 1484 C C . TYR A 1 184 ? -7.825 -2.230 -3.378 1.00 85.50 184 TYR A C 1
ATOM 1486 O O . TYR A 1 184 ? -8.671 -3.018 -3.793 1.00 85.50 184 TYR A O 1
ATOM 1494 N N . LEU A 1 185 ? -7.604 -2.035 -2.081 1.00 89.94 185 LEU A N 1
ATOM 1495 C CA . LEU A 1 185 ? -8.235 -2.820 -1.024 1.00 89.94 185 LEU A CA 1
ATOM 1496 C C . LEU A 1 185 ? -8.931 -1.888 -0.028 1.00 89.94 185 LEU A C 1
ATOM 1498 O O . LEU A 1 185 ? -8.332 -0.948 0.499 1.00 89.94 185 LEU A O 1
ATOM 1502 N N . ASN A 1 186 ? -10.215 -2.133 0.229 1.00 90.81 186 ASN A N 1
ATOM 1503 C CA . ASN A 1 186 ? -10.979 -1.417 1.252 1.00 90.81 186 ASN A CA 1
ATOM 1504 C C . ASN A 1 186 ? -10.755 -2.066 2.627 1.00 90.81 186 ASN A C 1
ATOM 1506 O O . ASN A 1 186 ? -10.653 -3.287 2.724 1.00 90.81 186 ASN A O 1
ATOM 1510 N N . SER A 1 187 ? -10.716 -1.271 3.699 1.00 90.69 187 SER A N 1
ATOM 1511 C CA . SER A 1 187 ? -10.576 -1.795 5.060 1.00 90.69 187 SER A CA 1
ATOM 1512 C C . SER A 1 187 ? -11.707 -2.734 5.483 1.00 90.69 187 SER A C 1
ATOM 1514 O O . SER A 1 187 ? -11.429 -3.734 6.134 1.00 90.69 187 SER A O 1
ATOM 1516 N N . VAL A 1 188 ? -12.952 -2.477 5.072 1.00 93.12 188 VAL A N 1
ATOM 1517 C CA . VAL A 1 188 ? -14.094 -3.373 5.340 1.00 93.12 188 VAL A CA 1
ATOM 1518 C C . VAL A 1 188 ? -13.894 -4.716 4.637 1.00 93.12 188 VAL A C 1
ATOM 1520 O O . VAL A 1 188 ? -13.930 -5.760 5.277 1.00 93.12 188 VAL A O 1
ATOM 1523 N N . GLN A 1 189 ? -13.559 -4.681 3.344 1.00 93.12 189 GLN A N 1
ATOM 1524 C CA . GLN A 1 189 ? -13.251 -5.882 2.563 1.00 93.12 189 GLN A CA 1
ATOM 1525 C C . GLN A 1 189 ? -12.103 -6.679 3.188 1.00 93.12 189 GLN A C 1
ATOM 1527 O O . GLN A 1 189 ? -12.204 -7.891 3.309 1.00 93.12 189 GLN A O 1
ATOM 1532 N N . LEU A 1 190 ? -11.030 -6.014 3.619 1.00 93.69 190 LEU A N 1
ATOM 1533 C CA . LEU A 1 190 ? -9.909 -6.677 4.281 1.00 93.69 190 LEU A CA 1
ATOM 1534 C C . LEU A 1 190 ? -10.309 -7.305 5.621 1.00 93.69 190 LEU A C 1
ATOM 1536 O O . LEU A 1 190 ? -9.771 -8.339 5.992 1.00 93.69 190 LEU A O 1
ATOM 1540 N N . LEU A 1 191 ? -11.237 -6.715 6.372 1.00 94.69 191 LEU A N 1
ATOM 1541 C CA . LEU A 1 191 ? -11.691 -7.302 7.635 1.00 94.69 191 LEU A CA 1
ATOM 1542 C C . LEU A 1 191 ? -12.566 -8.546 7.428 1.00 94.69 191 LEU A C 1
ATOM 1544 O O . LEU A 1 191 ? -12.492 -9.462 8.257 1.00 94.69 191 LEU A O 1
ATOM 1548 N N . ASP A 1 192 ? -13.316 -8.586 6.325 1.00 94.56 192 ASP A N 1
ATOM 1549 C CA . ASP A 1 192 ? -14.291 -9.636 6.013 1.00 94.56 192 ASP A CA 1
ATOM 1550 C C . ASP A 1 192 ? -13.727 -10.746 5.106 1.00 94.56 192 ASP A C 1
ATOM 1552 O O . ASP A 1 192 ? -14.168 -11.893 5.185 1.00 94.56 192 ASP A O 1
ATOM 1556 N N . ASN A 1 193 ? -12.721 -10.444 4.279 1.00 94.75 193 ASN A N 1
ATOM 1557 C CA . ASN A 1 193 ? -12.105 -11.385 3.347 1.00 94.75 193 ASN A CA 1
ATOM 1558 C C . ASN A 1 193 ? -10.708 -11.821 3.811 1.00 94.75 193 ASN A C 1
ATOM 1560 O O . ASN A 1 193 ? -9.714 -11.097 3.698 1.00 94.75 193 ASN A O 1
ATOM 1564 N N . ILE A 1 194 ? -10.616 -13.065 4.282 1.00 93.38 194 ILE A N 1
ATOM 1565 C CA . ILE A 1 194 ? -9.351 -13.646 4.735 1.00 93.38 194 ILE A CA 1
ATOM 1566 C C . ILE A 1 194 ? -8.325 -13.810 3.607 1.00 93.38 194 ILE A C 1
ATOM 1568 O O . ILE A 1 194 ? -7.126 -13.747 3.875 1.00 93.38 194 ILE A O 1
ATOM 1572 N N . ASP A 1 195 ? -8.757 -14.010 2.362 1.00 94.50 195 ASP A N 1
ATOM 1573 C CA . ASP A 1 195 ? -7.837 -14.240 1.248 1.00 94.50 195 ASP A CA 1
ATOM 1574 C C . ASP A 1 195 ? -7.130 -12.952 0.825 1.00 94.50 195 ASP A C 1
ATOM 1576 O O . ASP A 1 195 ? -5.928 -12.977 0.559 1.00 94.50 195 ASP A O 1
ATOM 1580 N N . ASP A 1 196 ? -7.812 -11.807 0.908 1.00 93.44 196 ASP A N 1
ATOM 1581 C CA . ASP A 1 196 ? -7.175 -10.502 0.709 1.00 93.44 196 ASP A CA 1
ATOM 1582 C C . ASP A 1 196 ? -6.182 -10.181 1.839 1.00 93.44 196 ASP A C 1
ATOM 1584 O O . ASP A 1 196 ? -5.095 -9.659 1.591 1.00 93.44 196 ASP A O 1
ATOM 1588 N N . LEU A 1 197 ? -6.492 -10.555 3.087 1.00 92.44 197 LEU A N 1
ATOM 1589 C CA . LEU A 1 197 ? -5.557 -10.414 4.211 1.00 92.44 197 LEU A CA 1
ATOM 1590 C C . LEU A 1 197 ? -4.292 -11.262 4.043 1.00 92.44 197 LEU A C 1
ATOM 1592 O O . LEU A 1 197 ? -3.205 -10.827 4.436 1.00 92.44 197 LEU A O 1
ATOM 1596 N N . LYS A 1 198 ? -4.411 -12.467 3.470 1.00 93.12 198 LYS A N 1
ATOM 1597 C CA . LYS A 1 198 ? -3.269 -13.366 3.243 1.00 93.12 198 LYS A CA 1
ATOM 1598 C C . LYS A 1 198 ? -2.230 -12.773 2.294 1.00 93.12 198 LYS A C 1
ATOM 1600 O O . LYS A 1 198 ? -1.065 -13.143 2.421 1.00 93.12 198 LYS A O 1
ATOM 1605 N N . LEU A 1 199 ? -2.600 -11.826 1.427 1.00 90.31 199 LEU A N 1
ATOM 1606 C CA . LEU A 1 199 ? -1.656 -11.110 0.557 1.00 90.31 199 LEU A CA 1
ATOM 1607 C C . LEU A 1 199 ? -0.543 -10.414 1.364 1.00 90.31 199 LEU A C 1
ATOM 1609 O O . LEU A 1 199 ? 0.612 -10.381 0.947 1.00 90.31 199 LEU A O 1
ATOM 1613 N N . PHE A 1 200 ? -0.864 -9.943 2.573 1.00 90.38 200 PHE A N 1
ATOM 1614 C CA . PHE A 1 200 ? 0.075 -9.282 3.486 1.00 90.38 200 PHE A CA 1
ATOM 1615 C C . PHE A 1 200 ? 0.843 -10.246 4.395 1.00 90.38 200 PHE A C 1
ATOM 1617 O O . PHE A 1 200 ? 1.580 -9.817 5.283 1.00 90.38 200 PHE A O 1
ATOM 1624 N N . ASN A 1 201 ? 0.688 -11.557 4.212 1.00 89.50 201 ASN A N 1
ATOM 1625 C CA . ASN A 1 201 ? 1.420 -12.572 4.962 1.00 89.50 201 ASN A CA 1
ATOM 1626 C C . ASN A 1 201 ? 2.694 -13.005 4.220 1.00 89.50 201 ASN A C 1
ATOM 1628 O O . ASN A 1 201 ? 2.906 -14.182 3.939 1.00 89.50 201 ASN A O 1
ATOM 1632 N N . CYS A 1 202 ? 3.528 -12.029 3.867 1.00 80.75 202 CYS A N 1
ATOM 1633 C CA . CYS A 1 202 ? 4.632 -12.176 2.916 1.00 80.75 202 CYS A CA 1
ATOM 1634 C C . CYS A 1 202 ? 6.012 -12.420 3.557 1.00 80.75 202 CYS A C 1
ATOM 1636 O O . CYS A 1 202 ? 7.019 -12.470 2.855 1.00 80.75 202 CYS A O 1
ATOM 1638 N N . ARG A 1 203 ? 6.095 -12.638 4.878 1.00 66.19 203 ARG A N 1
ATOM 1639 C CA . ARG A 1 203 ? 7.303 -13.196 5.511 1.00 66.19 203 ARG A CA 1
ATOM 1640 C C . ARG A 1 203 ? 7.152 -14.691 5.758 1.00 66.19 203 ARG A C 1
ATOM 1642 O O . ARG A 1 203 ? 6.581 -15.103 6.765 1.00 66.19 203 ARG A O 1
ATOM 1649 N N . SER A 1 204 ? 7.763 -15.508 4.904 1.00 56.78 204 SER A N 1
ATOM 1650 C CA . SER A 1 204 ? 8.194 -16.839 5.336 1.00 56.78 204 SER A CA 1
ATOM 1651 C C . SER A 1 204 ? 9.279 -16.674 6.405 1.00 56.78 204 SER A C 1
ATOM 1653 O O . SER A 1 204 ? 10.159 -15.823 6.250 1.00 56.78 204 SER A O 1
ATOM 1655 N N . ALA A 1 205 ? 9.243 -17.469 7.479 1.00 50.81 205 ALA A N 1
ATOM 1656 C CA . ALA A 1 205 ? 10.379 -17.559 8.394 1.00 50.81 205 ALA A CA 1
ATOM 1657 C C . ALA A 1 205 ? 11.656 -17.811 7.576 1.00 50.81 205 ALA A C 1
ATOM 1659 O O . ALA A 1 205 ? 11.624 -18.579 6.608 1.00 50.81 205 ALA A O 1
ATOM 1660 N N . SER A 1 206 ? 12.762 -17.153 7.928 1.00 42.69 206 SER A N 1
ATOM 1661 C CA . SER A 1 206 ? 14.056 -17.464 7.327 1.00 42.69 206 SER A CA 1
ATOM 1662 C C . SER A 1 206 ? 14.274 -18.970 7.452 1.00 42.69 206 SER A C 1
ATOM 1664 O O . SER A 1 206 ? 14.236 -19.509 8.559 1.00 42.69 206 SER A O 1
ATOM 1666 N N . LYS A 1 207 ? 14.448 -19.670 6.320 1.00 40.88 207 LYS A N 1
ATOM 1667 C CA . LYS A 1 207 ? 14.835 -21.084 6.349 1.00 40.88 207 LYS A CA 1
ATOM 1668 C C . LYS A 1 207 ? 16.111 -21.158 7.179 1.00 40.88 207 LYS A C 1
ATOM 1670 O O . LYS A 1 207 ? 17.118 -20.563 6.795 1.00 40.88 207 LYS A O 1
ATOM 1675 N N . GLN A 1 208 ? 16.044 -21.829 8.325 1.00 38.19 208 GLN A N 1
ATOM 1676 C CA . GLN A 1 208 ? 17.206 -22.067 9.164 1.00 38.19 208 GLN A CA 1
ATOM 1677 C C . GLN A 1 208 ? 18.195 -22.865 8.308 1.00 38.19 208 GLN A C 1
ATOM 1679 O O . GLN A 1 208 ? 17.952 -24.033 8.005 1.00 38.19 208 GLN A O 1
ATOM 1684 N N . ARG A 1 209 ? 19.264 -22.217 7.828 1.00 40.03 209 ARG A N 1
ATOM 1685 C CA . ARG A 1 209 ? 20.407 -22.957 7.286 1.00 40.03 209 ARG A CA 1
ATOM 1686 C C . ARG A 1 209 ? 20.952 -23.770 8.463 1.00 40.03 209 ARG A C 1
ATOM 1688 O O . ARG A 1 209 ? 20.958 -23.257 9.579 1.00 40.03 209 ARG A O 1
ATOM 1695 N N . SER A 1 210 ? 21.199 -25.053 8.212 1.00 55.59 210 SER A N 1
ATOM 1696 C CA . SER A 1 210 ? 21.387 -26.128 9.198 1.00 55.59 210 SER A CA 1
ATOM 1697 C C . SER A 1 210 ? 22.153 -25.723 10.461 1.00 55.59 210 SER A C 1
ATOM 1699 O O . SER A 1 210 ? 23.055 -24.893 10.394 1.00 55.59 210 SER A O 1
ATOM 1701 N N . LYS A 1 211 ? 21.772 -26.349 11.583 1.00 46.84 211 LYS A N 1
ATOM 1702 C CA . LYS A 1 211 ? 22.434 -26.226 12.890 1.00 46.84 211 LYS A CA 1
ATOM 1703 C C . LYS A 1 211 ? 23.935 -26.479 12.819 1.00 46.84 211 LYS A C 1
ATOM 1705 O O . LYS A 1 211 ? 24.322 -27.394 12.060 1.00 46.84 211 LYS A O 1
#

pLDDT: mean 70.1, std 19.01, range [28.11, 96.31]

Solvent-accessible surface area (backbone atoms only — not comparable to full-atom values): 12548 Å² total; per-residue (Å²): 140,61,51,64,55,51,45,32,12,58,74,72,73,42,72,90,42,74,74,43,30,56,53,34,49,51,54,42,71,75,30,87,88,60,83,80,90,45,86,73,92,77,66,71,71,64,53,57,62,52,50,54,59,48,56,61,53,69,75,45,99,45,82,70,51,58,56,52,49,56,52,49,52,53,45,63,71,42,43,63,58,51,47,52,50,49,51,52,42,42,76,73,71,52,87,46,70,70,53,62,56,77,92,43,59,79,95,62,20,66,76,64,90,76,63,81,59,60,85,71,44,80,91,50,75,40,37,46,54,48,51,58,51,50,42,72,77,42,74,78,38,72,47,78,23,63,35,47,62,57,70,38,43,42,37,69,60,49,54,48,51,46,69,79,27,75,16,47,48,33,40,34,29,42,36,51,96,82,72,70,40,73,48,82,43,44,41,68,56,44,76,74,32,68,71,66,31,51,62,22,49,68,59,73,77,79,79,77,73,78,135

Radius of gyration: 20.69 Å; Cα contacts (8 Å, |Δi|>4): 210; chains: 1; bounding box: 51×44×57 Å

Organism: NCBI:txid101142

Secondary structure (DSSP, 8-state):
---HHHHHHHHTT--S-HHHHHHHHHHHHT-TT-----PPP--HHHHHHHHHHHHHHHTS--TTHHHHHHHHHHHHHHHHHHHHHHHHHHHTT---B----TTS-GGGTT-S---TTGGGSTT--B-HHHHHHHHHH-S-EEEEEEHHHHH-S-HHHHHHHHHH-TTEEEEEEE-HHHHS-EEEEEHHHHHH-HHHHHTT---PPP-----

Foldseek 3Di:
DDDPLRQLCVVVVHDRDPVSSVVSVVVQVVVVVDDGDDDDDDDPVVVVVVVVVVVVLVPPPDPVSVVVVVVVVVCVSCVVVVVVVLVVCVVVVAAAADAWPQVDQLVCTCPPVPDPCVVVDPSHPYHSVVVLVVLVVAQADEAEAAFLVRRAQQLVSVLVVLVVRVNHFWYWYDPCVPPNDIDIDGSVNSNVDVVVSVSNNHDDDDPPPDD

Sequence (211 aa):
MISKEEASCIFYCKEFKEENVKTCMQNIQLSPDVDLCYKLYKSKEVLEQVQVQVEEAVNSDKKEDLILVSVAENVLDVLPNHDSKIHATKKDSYKIIGRSSAKQQFLKRDLKNEDDILPALNDVHGNTVYLLQFLKENNKICVIAIEYAGLITKMTDLKNLLRDNASLKKITTDQYFYDNQFKYLNSVQLLDNIDDLKLFNCRSASKQRSK

Mean predicted aligned error: 16.47 Å